Protein AF-A0AAW9DUV4-F1 (afdb_monomer_lite)

Sequence (328 aa):
MLAERIWPSLQSIDSSSGALGSAVSRTLDDLIPILIAAPAKPTARGKWLSRLFEAVQEDGVDFLSPLEERWGEIAQYPKLMEEYVDLLVGTVRLAWADHATFSYVSGTSICLSCLLELGRYEELQELLAIRRIKFWPWHRFGADALVRQGLWEGAIAYAEAARDQTNSNFSDPSIDRFCETVLIKNGRSDEAYRRYGLKTARGTTNLAVYRSLLRQYPDRDRRQMLLDLIDARGDKPKWFAAAKDAGFFDIALECASMSGADPSTLVRAARDFQKKEPKFAAMVAWFALSSLLSGGGYDPVPADAADAVTYLWAAALEIRALGWGGVT

Organism: Acidiphilium acidophilum (NCBI:txid76588)

pLDDT: mean 90.63, std 10.17, range [36.78, 98.69]

Structure (mmCIF, N/CA/C/O backbone):
data_AF-A0AAW9DUV4-F1
#
_entry.id   AF-A0AAW9DUV4-F1
#
loop_
_atom_site.group_PDB
_atom_site.id
_atom_site.type_symbol
_atom_site.label_atom_id
_atom_site.label_alt_id
_atom_site.label_comp_id
_atom_site.label_asym_id
_atom_site.label_entity_id
_atom_site.label_seq_id
_atom_site.pdbx_PDB_ins_code
_atom_site.Cartn_x
_atom_site.Cartn_y
_atom_site.Cartn_z
_atom_site.occupancy
_atom_site.B_iso_or_equiv
_atom_site.auth_seq_id
_atom_site.auth_comp_id
_atom_site.auth_asym_id
_atom_site.auth_atom_id
_atom_site.pdbx_PDB_model_num
ATOM 1 N N . MET A 1 1 ? 5.754 -7.483 26.672 1.00 77.81 1 MET A N 1
ATOM 2 C CA . MET A 1 1 ? 5.733 -7.856 25.236 1.00 77.81 1 MET A CA 1
ATOM 3 C C . MET A 1 1 ? 6.775 -7.041 24.481 1.00 77.81 1 MET A C 1
ATOM 5 O O . MET A 1 1 ? 7.203 -6.034 25.012 1.00 77.81 1 MET A O 1
ATOM 9 N N . LEU A 1 2 ? 7.213 -7.450 23.282 1.00 82.44 2 LEU A N 1
ATOM 10 C CA . LEU A 1 2 ? 8.214 -6.686 22.512 1.00 82.44 2 LEU A CA 1
ATOM 11 C C . LEU A 1 2 ? 7.746 -5.250 22.214 1.00 82.44 2 LEU A C 1
ATOM 13 O O . LEU A 1 2 ? 8.525 -4.322 22.390 1.00 82.44 2 LEU A O 1
ATOM 17 N N . ALA A 1 3 ? 6.472 -5.078 21.842 1.00 84.69 3 ALA A N 1
ATOM 18 C CA . ALA A 1 3 ? 5.899 -3.778 21.486 1.00 84.69 3 ALA A CA 1
ATOM 19 C C . ALA A 1 3 ? 6.064 -2.714 22.588 1.00 84.69 3 ALA A C 1
ATOM 21 O O . ALA A 1 3 ? 6.471 -1.598 22.297 1.00 84.69 3 ALA A O 1
ATOM 22 N N . GLU A 1 4 ? 5.871 -3.083 23.860 1.00 90.31 4 GLU A N 1
ATOM 23 C CA . GLU A 1 4 ? 5.989 -2.149 24.996 1.00 90.31 4 GLU A CA 1
ATOM 24 C C . GLU A 1 4 ? 7.422 -1.615 25.202 1.00 90.31 4 GLU A C 1
ATOM 26 O O . GLU A 1 4 ? 7.639 -0.647 25.919 1.00 90.31 4 GLU A O 1
ATOM 31 N N . ARG A 1 5 ? 8.424 -2.276 24.610 1.00 91.44 5 ARG A N 1
ATOM 32 C CA . ARG A 1 5 ? 9.839 -1.917 24.752 1.00 91.44 5 ARG A CA 1
ATOM 33 C C . ARG A 1 5 ? 10.367 -1.098 23.584 1.00 91.44 5 ARG A C 1
ATOM 35 O O . ARG A 1 5 ? 11.509 -0.653 23.668 1.00 91.44 5 ARG A O 1
ATOM 42 N N . ILE A 1 6 ? 9.584 -0.916 22.518 1.00 90.25 6 ILE A N 1
ATOM 43 C CA . ILE A 1 6 ? 10.034 -0.235 21.299 1.00 90.25 6 ILE A CA 1
ATOM 44 C C . ILE A 1 6 ? 10.430 1.202 21.627 1.00 90.25 6 ILE A C 1
ATOM 46 O O . ILE A 1 6 ? 11.602 1.546 21.495 1.00 90.25 6 ILE A O 1
ATOM 50 N N . TRP A 1 7 ? 9.491 2.012 22.117 1.00 91.44 7 TRP A N 1
ATOM 51 C CA . TRP A 1 7 ? 9.766 3.419 22.390 1.00 91.44 7 TRP A CA 1
ATOM 52 C C . TRP A 1 7 ? 10.863 3.628 23.453 1.00 91.44 7 TRP A C 1
ATOM 54 O O . TRP A 1 7 ? 11.862 4.275 23.129 1.00 91.44 7 TRP A O 1
ATOM 64 N N . PRO A 1 8 ? 10.817 2.996 24.646 1.00 91.81 8 PRO A N 1
ATOM 65 C CA . PRO A 1 8 ? 11.864 3.180 25.656 1.00 91.81 8 PRO A CA 1
ATOM 66 C C . PRO A 1 8 ? 13.278 2.814 25.185 1.00 91.81 8 PRO A C 1
ATOM 68 O O . PRO A 1 8 ? 14.253 3.398 25.659 1.00 91.81 8 PRO A O 1
ATOM 71 N N . SER A 1 9 ? 13.405 1.859 24.257 1.00 91.62 9 SER A N 1
ATOM 72 C CA . SER A 1 9 ? 14.705 1.429 23.721 1.00 91.62 9 SER A CA 1
ATOM 73 C C . SER A 1 9 ? 15.231 2.335 22.606 1.00 91.62 9 SER A C 1
ATOM 75 O O . SER A 1 9 ? 16.424 2.300 22.313 1.00 91.62 9 SER A O 1
ATOM 77 N N . LEU A 1 10 ? 14.352 3.102 21.955 1.00 90.81 10 LEU A N 1
ATOM 78 C CA . LEU A 1 10 ? 14.663 3.872 20.750 1.00 90.81 10 LEU A CA 1
ATOM 79 C C . LEU A 1 10 ? 14.596 5.389 20.954 1.00 90.81 10 LEU A C 1
ATOM 81 O O . LEU A 1 10 ? 15.147 6.113 20.134 1.00 90.81 10 LEU A O 1
ATOM 85 N N . GLN A 1 11 ? 13.981 5.872 22.036 1.00 89.44 11 GLN A N 1
ATOM 86 C CA . GLN A 1 11 ? 13.760 7.302 22.296 1.00 89.44 11 GLN A CA 1
ATOM 87 C C . GLN A 1 11 ? 15.040 8.160 22.314 1.00 89.44 11 GLN A C 1
ATOM 89 O O . GLN A 1 11 ? 14.974 9.368 22.115 1.00 89.44 11 GLN A O 1
ATOM 94 N N . SER A 1 12 ? 16.210 7.557 22.554 1.00 89.38 12 SER A N 1
ATOM 95 C CA . SER A 1 12 ? 17.510 8.244 22.544 1.00 89.38 12 SER A CA 1
ATOM 96 C C . SER A 1 12 ? 18.214 8.237 21.181 1.00 89.38 12 SER A C 1
ATOM 98 O O . SER A 1 12 ? 19.310 8.784 21.060 1.00 89.38 12 SER A O 1
ATOM 100 N N . ILE A 1 13 ? 17.620 7.607 20.164 1.00 88.25 13 ILE A N 1
ATOM 101 C CA . ILE A 1 13 ? 18.183 7.469 18.819 1.00 88.25 13 ILE A CA 1
ATOM 102 C C . ILE A 1 13 ? 17.510 8.476 17.888 1.00 88.25 13 ILE A C 1
ATOM 104 O O . ILE A 1 13 ? 16.285 8.583 17.857 1.00 88.25 13 ILE A O 1
ATOM 108 N N . ASP A 1 14 ? 18.307 9.179 17.081 1.00 85.19 14 ASP A N 1
ATOM 109 C CA . ASP A 1 14 ? 17.774 10.075 16.056 1.00 85.19 14 ASP A CA 1
ATOM 110 C C . ASP A 1 14 ? 17.002 9.289 14.980 1.00 85.19 14 ASP A C 1
ATOM 112 O O . ASP A 1 14 ? 17.555 8.466 14.243 1.00 85.19 14 ASP A O 1
ATOM 116 N N . SER A 1 15 ? 15.701 9.557 14.896 1.00 82.62 15 SER A N 1
ATOM 117 C CA . SER A 1 15 ? 14.766 8.932 13.962 1.00 82.62 15 SER A CA 1
ATOM 118 C C . SER A 1 15 ? 14.467 9.797 12.730 1.00 82.62 15 SER A C 1
ATOM 120 O O . SER A 1 15 ? 13.708 9.361 11.859 1.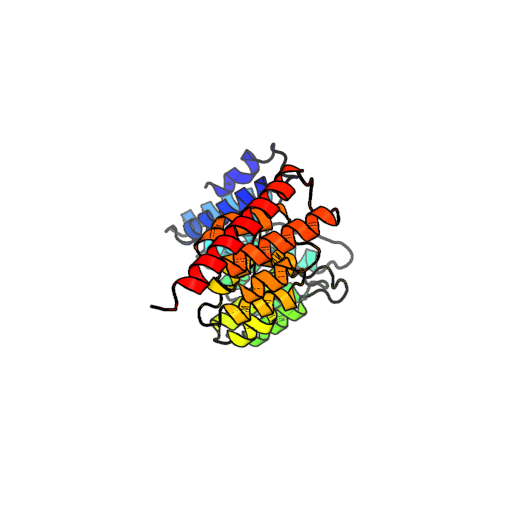00 82.62 15 SER A O 1
ATOM 122 N N . SER A 1 16 ? 15.104 10.970 12.597 1.00 83.88 16 SER A N 1
ATOM 123 C CA . SER A 1 16 ? 14.842 11.969 11.546 1.00 83.88 16 SER A CA 1
ATOM 124 C C . SER A 1 16 ? 15.002 11.442 10.115 1.00 83.88 16 SER A C 1
ATOM 126 O O . SER A 1 16 ? 14.297 11.877 9.207 1.00 83.88 16 SER A O 1
ATOM 128 N N . SER A 1 17 ? 15.879 10.453 9.907 1.00 84.19 17 SER A N 1
ATOM 129 C CA . SER A 1 17 ? 16.092 9.814 8.599 1.00 84.19 17 SER A CA 1
ATOM 130 C C . SER A 1 17 ? 14.916 8.952 8.116 1.00 84.19 17 SER A C 1
ATOM 132 O O . SER A 1 17 ? 14.912 8.508 6.968 1.00 84.19 17 SER A O 1
ATOM 134 N N . GLY A 1 18 ? 13.953 8.628 8.987 1.00 84.81 18 GLY A N 1
ATOM 135 C CA . GLY A 1 18 ? 12.833 7.725 8.692 1.00 84.81 18 GLY A CA 1
ATOM 136 C C . GLY A 1 18 ? 13.217 6.243 8.555 1.00 84.81 18 GLY A C 1
ATOM 137 O O . GLY A 1 18 ? 12.338 5.376 8.499 1.00 84.81 18 GLY A O 1
ATOM 138 N N . ALA A 1 19 ? 14.514 5.911 8.549 1.00 88.00 19 ALA A N 1
ATOM 139 C CA . ALA A 1 19 ? 14.997 4.533 8.467 1.00 88.00 19 ALA A CA 1
ATOM 140 C C . ALA A 1 19 ? 14.565 3.710 9.690 1.00 88.00 19 ALA A C 1
ATOM 142 O O . ALA A 1 19 ? 14.121 2.569 9.541 1.00 88.00 19 ALA A O 1
ATOM 143 N N . LEU A 1 20 ? 14.636 4.316 10.882 1.00 89.12 20 LEU A N 1
ATOM 144 C CA . LEU A 1 20 ? 14.210 3.684 12.128 1.00 89.12 20 LEU A CA 1
ATOM 145 C C . LEU A 1 20 ? 12.699 3.432 12.138 1.00 89.12 20 LEU A C 1
ATOM 147 O O . LEU A 1 20 ? 12.283 2.299 12.361 1.00 89.12 20 LEU A O 1
ATOM 151 N N . GLY A 1 21 ? 11.890 4.438 11.787 1.00 88.31 21 GLY A N 1
ATOM 152 C CA . GLY A 1 21 ? 10.436 4.280 11.666 1.00 88.31 21 GLY A CA 1
ATOM 153 C C . GLY A 1 21 ? 10.046 3.189 10.663 1.00 88.31 21 GLY A C 1
ATOM 154 O O . GLY A 1 21 ? 9.197 2.351 10.952 1.00 88.31 21 GLY A O 1
ATOM 155 N N . SER A 1 22 ? 10.744 3.106 9.526 1.00 88.44 22 SER A N 1
ATOM 156 C CA . SER A 1 22 ? 10.532 2.036 8.538 1.00 88.44 22 SER A CA 1
ATOM 157 C C . SER A 1 22 ? 10.864 0.641 9.084 1.00 88.44 22 SER A C 1
ATOM 159 O O . SER A 1 22 ? 10.209 -0.336 8.727 1.00 88.44 22 SER A O 1
ATOM 161 N N . ALA A 1 23 ? 11.897 0.517 9.921 1.00 91.25 23 ALA A N 1
ATOM 162 C CA . ALA A 1 23 ? 12.259 -0.751 10.553 1.00 91.25 23 ALA A CA 1
ATOM 163 C C . ALA A 1 23 ? 11.259 -1.155 11.646 1.00 91.25 23 ALA A C 1
ATOM 165 O O . ALA A 1 23 ? 10.867 -2.322 11.711 1.00 91.25 23 ALA A O 1
ATOM 166 N N . VAL A 1 24 ? 10.811 -0.194 12.459 1.00 92.69 24 VAL A N 1
ATOM 167 C CA . VAL A 1 24 ? 9.785 -0.406 13.488 1.00 92.69 24 VAL A CA 1
ATOM 168 C C . VAL A 1 24 ? 8.461 -0.821 12.853 1.00 92.69 24 VAL A C 1
ATOM 170 O O . VAL A 1 24 ? 7.909 -1.842 13.248 1.00 92.69 24 VAL A O 1
ATOM 173 N N . SER A 1 25 ? 8.007 -0.114 11.814 1.00 91.12 25 SER A N 1
ATOM 174 C CA . SER A 1 25 ? 6.786 -0.460 11.076 1.00 91.12 25 SER A CA 1
ATOM 175 C C . SER A 1 25 ? 6.829 -1.897 10.548 1.00 91.12 25 SER A C 1
ATOM 177 O O . SER A 1 25 ? 5.913 -2.659 10.834 1.00 91.12 25 SER A O 1
ATOM 179 N N . ARG A 1 26 ? 7.925 -2.319 9.896 1.00 92.00 26 ARG A N 1
ATOM 180 C CA . ARG A 1 26 ? 8.089 -3.719 9.451 1.00 92.00 26 ARG A CA 1
ATOM 181 C C . ARG A 1 26 ? 8.063 -4.720 10.607 1.00 92.00 26 ARG A C 1
ATOM 183 O O . ARG A 1 26 ? 7.493 -5.794 10.480 1.00 92.00 26 ARG A O 1
ATOM 190 N N . THR A 1 27 ? 8.678 -4.374 11.736 1.00 94.25 27 THR A N 1
ATOM 191 C CA . THR A 1 27 ? 8.678 -5.238 12.927 1.00 94.25 27 THR A CA 1
ATOM 192 C C . THR A 1 27 ? 7.265 -5.404 13.487 1.00 94.25 27 THR A C 1
ATOM 194 O O . THR A 1 27 ? 6.887 -6.498 13.904 1.00 94.25 27 THR A O 1
ATOM 197 N N . LEU A 1 28 ? 6.474 -4.329 13.502 1.00 95.12 28 LEU A N 1
ATOM 198 C CA . LEU A 1 28 ? 5.081 -4.362 13.939 1.00 95.12 28 LEU A CA 1
ATOM 199 C C . LEU A 1 28 ? 4.190 -5.141 12.967 1.00 95.12 28 LEU A C 1
ATOM 201 O O . LEU A 1 28 ? 3.332 -5.888 13.438 1.00 95.12 28 LEU A O 1
ATOM 205 N N . ASP A 1 29 ? 4.430 -5.038 11.656 1.00 93.69 29 ASP A N 1
ATOM 206 C CA . ASP A 1 29 ? 3.712 -5.813 10.634 1.00 93.69 29 ASP A CA 1
ATOM 207 C C . ASP A 1 29 ? 3.824 -7.329 10.879 1.00 93.69 29 ASP A C 1
ATOM 209 O O . ASP A 1 29 ? 2.840 -8.051 10.711 1.00 93.69 29 ASP A O 1
ATOM 213 N N . ASP A 1 30 ? 4.981 -7.805 11.350 1.00 94.88 30 ASP A N 1
ATOM 214 C CA . ASP A 1 30 ? 5.194 -9.214 11.708 1.00 94.88 30 ASP A CA 1
ATOM 215 C C . ASP A 1 30 ? 4.670 -9.556 13.117 1.00 94.88 30 ASP A C 1
ATOM 217 O O . ASP A 1 30 ? 4.139 -10.645 13.356 1.00 94.88 30 ASP A O 1
ATOM 221 N N . LEU A 1 31 ? 4.806 -8.635 14.078 1.00 94.81 31 LEU A N 1
ATOM 222 C CA . LEU A 1 31 ? 4.452 -8.873 15.481 1.00 94.81 31 LEU A CA 1
ATOM 223 C C . LEU A 1 31 ? 2.937 -8.877 15.724 1.00 94.81 31 LEU A C 1
ATOM 225 O O . LEU A 1 31 ? 2.442 -9.710 16.488 1.00 94.81 31 LEU A O 1
ATOM 229 N N . ILE A 1 32 ? 2.192 -7.949 15.121 1.00 96.38 32 ILE A N 1
ATOM 230 C CA . ILE A 1 32 ? 0.756 -7.773 15.379 1.00 96.38 32 ILE A CA 1
ATOM 231 C C . ILE A 1 32 ? -0.050 -9.040 15.043 1.00 96.38 32 ILE A C 1
ATOM 233 O O . ILE A 1 32 ? -0.829 -9.470 15.897 1.00 96.38 32 ILE A O 1
ATOM 237 N N . PRO A 1 33 ? 0.144 -9.712 13.889 1.00 97.19 33 PRO A N 1
ATOM 238 C CA . PRO A 1 33 ? -0.530 -10.979 13.606 1.00 97.19 33 PRO A CA 1
ATOM 239 C C . PRO A 1 33 ? -0.277 -12.054 14.671 1.00 97.19 33 PRO A C 1
ATOM 241 O O . PRO A 1 33 ? -1.191 -12.800 15.017 1.00 97.19 33 PRO A O 1
ATOM 244 N N . ILE A 1 34 ? 0.932 -12.108 15.243 1.00 95.75 34 ILE A N 1
ATOM 245 C CA . ILE A 1 34 ? 1.269 -13.044 16.327 1.00 95.75 34 ILE A CA 1
ATOM 246 C C . ILE A 1 34 ? 0.487 -12.690 17.598 1.00 95.75 34 ILE A C 1
ATOM 248 O O . ILE A 1 34 ? -0.053 -13.583 18.250 1.00 95.75 34 ILE A O 1
ATOM 252 N N . LEU A 1 35 ? 0.384 -11.401 17.942 1.00 94.56 35 LEU A N 1
ATOM 253 C CA . LEU A 1 35 ? -0.411 -10.934 19.086 1.00 94.56 35 LEU A CA 1
ATOM 254 C C . LEU A 1 35 ? -1.895 -11.283 18.928 1.00 94.56 35 LEU A C 1
ATOM 256 O O . LEU A 1 35 ? -2.515 -11.772 19.878 1.00 94.56 35 LEU A O 1
ATOM 260 N N . ILE A 1 36 ? -2.438 -11.071 17.728 1.00 96.69 36 ILE A N 1
ATOM 261 C CA . ILE A 1 36 ? -3.824 -11.396 17.380 1.00 96.69 36 ILE A CA 1
ATOM 262 C C . ILE A 1 36 ? -4.051 -12.909 17.412 1.00 96.69 36 ILE A C 1
ATOM 264 O O . ILE A 1 36 ? -5.095 -13.341 17.872 1.00 96.69 36 ILE A O 1
ATOM 268 N N . ALA A 1 37 ? -3.107 -13.739 16.969 1.00 96.50 37 ALA A N 1
ATOM 269 C CA . ALA A 1 37 ? -3.292 -15.193 16.934 1.00 96.50 37 ALA A CA 1
ATOM 270 C C . ALA A 1 37 ? -3.017 -15.892 18.279 1.00 96.50 37 ALA A C 1
ATOM 272 O O . ALA A 1 37 ? -3.523 -16.989 18.521 1.00 96.50 37 ALA A O 1
ATOM 273 N N . ALA A 1 38 ? -2.205 -15.293 19.157 1.00 94.56 38 ALA A N 1
ATOM 274 C CA . ALA A 1 38 ? -1.795 -15.910 20.415 1.00 94.56 38 ALA A CA 1
ATOM 275 C C . ALA A 1 38 ? -3.016 -16.272 21.279 1.00 94.56 38 ALA A C 1
ATOM 277 O O . ALA A 1 38 ? -3.850 -15.405 21.508 1.00 94.56 38 ALA A O 1
ATOM 278 N N . PRO A 1 39 ? -3.150 -17.498 21.812 1.00 93.94 39 PRO A N 1
ATOM 279 C CA . PRO A 1 39 ? -4.251 -17.841 22.706 1.00 93.94 39 PRO A CA 1
ATOM 280 C C . PRO A 1 39 ? -4.021 -17.249 24.103 1.00 93.94 39 PRO A C 1
ATOM 282 O O . PRO A 1 39 ? -2.963 -17.435 24.704 1.00 93.94 39 PRO A O 1
ATOM 285 N N . ALA A 1 40 ? -5.022 -16.568 24.663 1.00 95.56 40 ALA A N 1
ATOM 286 C CA . ALA A 1 40 ? -4.958 -16.040 26.024 1.00 95.56 40 ALA A CA 1
ATOM 287 C C . ALA A 1 40 ? -6.350 -15.948 26.637 1.00 95.56 40 ALA A C 1
ATOM 289 O O . ALA A 1 40 ? -7.291 -15.558 25.962 1.00 95.56 40 ALA A O 1
ATOM 290 N N . LYS A 1 41 ? -6.481 -16.247 27.934 1.00 96.94 41 LYS A N 1
ATOM 291 C CA . LYS A 1 41 ? -7.732 -16.001 28.671 1.00 96.94 41 LYS A CA 1
ATOM 292 C C . LYS A 1 41 ? -8.024 -14.490 28.731 1.00 96.94 41 LYS A C 1
ATOM 294 O O . LYS A 1 41 ? -7.061 -13.719 28.786 1.00 96.94 41 LYS A O 1
ATOM 299 N N . PRO A 1 42 ? -9.297 -14.060 28.856 1.00 96.44 42 PRO A N 1
ATOM 300 C CA . PRO A 1 42 ? -9.659 -12.639 28.918 1.00 96.44 42 PRO A CA 1
ATOM 301 C C . PRO A 1 42 ? -8.857 -11.831 29.945 1.00 96.44 42 PRO A C 1
ATOM 303 O O . PRO A 1 42 ? -8.408 -10.730 29.659 1.00 96.44 42 PRO A O 1
ATOM 306 N N . THR A 1 43 ? -8.586 -12.403 31.122 1.00 96.94 43 THR A N 1
ATOM 307 C CA . THR A 1 43 ? -7.811 -11.735 32.181 1.00 96.94 43 THR A CA 1
ATOM 308 C C . THR A 1 43 ? -6.343 -11.515 31.816 1.00 96.94 43 THR A C 1
ATOM 310 O O . THR A 1 43 ? -5.769 -10.484 32.156 1.00 96.94 43 THR A O 1
ATOM 313 N N . ALA A 1 44 ? -5.715 -12.472 31.131 1.00 97.12 44 ALA A N 1
ATOM 314 C CA . ALA A 1 44 ? -4.345 -12.324 30.647 1.00 97.12 44 ALA A CA 1
ATOM 315 C C . ALA A 1 44 ? -4.288 -11.326 29.486 1.00 97.12 44 ALA A C 1
ATOM 317 O O . ALA A 1 44 ? -3.398 -10.481 29.458 1.00 97.12 44 ALA A O 1
ATOM 318 N N . ARG A 1 45 ? -5.278 -11.384 28.585 1.00 97.38 45 ARG A N 1
ATOM 319 C CA . ARG A 1 45 ? -5.415 -10.448 27.469 1.00 97.38 45 ARG A CA 1
ATOM 320 C C . ARG A 1 45 ? -5.587 -9.011 27.949 1.00 97.38 45 ARG A C 1
ATOM 322 O O . ARG A 1 45 ? -4.854 -8.148 27.488 1.00 97.38 45 ARG A O 1
ATOM 329 N N . GLY A 1 46 ? -6.472 -8.774 28.918 1.00 97.44 46 GLY A N 1
ATOM 330 C CA . GLY A 1 46 ? -6.670 -7.453 29.517 1.00 97.44 46 GLY A CA 1
ATOM 331 C C . GLY A 1 46 ? -5.366 -6.877 30.072 1.00 97.44 46 GLY A C 1
ATOM 332 O O . GLY A 1 46 ? -5.005 -5.758 29.738 1.00 97.44 46 GLY A O 1
ATOM 333 N N . LYS A 1 47 ? -4.570 -7.682 30.796 1.00 97.25 47 LYS A N 1
ATOM 334 C CA . LYS A 1 47 ? -3.241 -7.254 31.281 1.00 97.25 47 LYS A CA 1
ATOM 335 C C . LYS A 1 47 ? -2.264 -6.898 30.158 1.00 97.25 47 LYS A C 1
ATOM 337 O O . LYS A 1 47 ? -1.392 -6.058 30.366 1.00 97.25 47 LYS A O 1
ATOM 342 N N . TRP A 1 48 ? -2.345 -7.566 29.006 1.00 96.94 48 TRP A N 1
ATOM 343 C CA . TRP A 1 48 ? -1.536 -7.204 27.841 1.00 96.94 48 TRP A CA 1
ATOM 344 C C . TRP A 1 48 ? -1.978 -5.859 27.280 1.00 96.94 48 TRP A C 1
ATOM 346 O O . TRP A 1 48 ? -1.132 -4.991 27.107 1.00 96.94 48 TRP A O 1
ATOM 356 N N . LEU A 1 49 ? -3.283 -5.673 27.070 1.00 97.62 49 LEU A N 1
ATOM 357 C CA . LEU A 1 49 ? -3.841 -4.420 26.564 1.00 97.62 49 LEU A CA 1
ATOM 358 C C . LEU A 1 49 ? -3.503 -3.240 27.480 1.00 97.62 49 LEU A C 1
ATOM 360 O O . LEU A 1 49 ? -3.064 -2.216 26.978 1.00 97.62 49 LEU A O 1
ATOM 364 N N . SER A 1 50 ? -3.603 -3.387 28.806 1.00 97.25 50 SER A N 1
ATOM 365 C CA . SER A 1 50 ? -3.248 -2.305 29.739 1.00 97.25 50 SER A CA 1
ATOM 366 C C . SER A 1 50 ? -1.790 -1.861 29.582 1.00 97.25 50 SER A C 1
ATOM 368 O O . SER A 1 50 ? -1.526 -0.673 29.455 1.00 97.25 50 SER A O 1
ATOM 370 N N . ARG A 1 51 ? -0.849 -2.812 29.495 1.00 97.00 51 ARG A N 1
ATOM 371 C CA . ARG A 1 51 ? 0.582 -2.513 29.290 1.00 97.00 51 ARG A CA 1
ATOM 372 C C . ARG A 1 51 ? 0.874 -1.917 27.918 1.00 97.00 51 ARG A C 1
ATOM 374 O O . ARG A 1 51 ? 1.742 -1.065 27.784 1.00 97.00 51 ARG A O 1
ATOM 381 N N . LEU A 1 52 ? 0.188 -2.402 26.884 1.00 96.44 52 LEU A N 1
ATOM 382 C CA . LEU A 1 52 ? 0.307 -1.839 25.541 1.00 96.44 52 LEU A CA 1
ATOM 383 C C . LEU A 1 52 ? -0.262 -0.421 25.494 1.00 96.44 52 LEU A C 1
ATOM 385 O O . LEU A 1 52 ? 0.271 0.409 24.774 1.00 96.44 52 LEU A O 1
ATOM 389 N N . PHE A 1 53 ? -1.311 -0.148 26.269 1.00 96.62 53 PHE A N 1
ATOM 390 C CA . PHE A 1 53 ? -1.962 1.152 26.298 1.00 96.62 53 PHE A CA 1
ATOM 391 C C . PHE A 1 53 ? -1.033 2.164 26.954 1.00 96.62 53 PHE A C 1
ATOM 393 O O . PHE A 1 53 ? -0.768 3.196 26.361 1.00 96.62 53 PHE A O 1
ATOM 400 N N . GLU A 1 54 ? -0.435 1.818 28.098 1.00 95.81 54 GLU A N 1
ATOM 401 C CA . GLU A 1 54 ? 0.641 2.610 28.711 1.00 95.81 54 GLU A CA 1
ATOM 402 C C . GLU A 1 54 ? 1.765 2.908 27.708 1.00 95.81 54 GLU A C 1
ATOM 404 O O . GLU A 1 54 ? 2.139 4.064 27.537 1.00 95.81 54 GLU A O 1
ATOM 409 N N . ALA A 1 55 ? 2.234 1.899 26.965 1.00 95.06 55 ALA A N 1
ATOM 410 C CA . ALA A 1 55 ? 3.281 2.096 25.964 1.00 95.06 55 ALA A CA 1
ATOM 411 C C . ALA A 1 55 ? 2.866 3.035 24.817 1.00 95.06 55 ALA A C 1
ATOM 413 O O . ALA A 1 55 ? 3.694 3.811 24.353 1.00 95.06 55 ALA A O 1
ATOM 414 N N . VAL A 1 56 ? 1.607 2.978 24.367 1.00 94.56 56 VAL A N 1
ATOM 415 C CA . VAL A 1 56 ? 1.050 3.915 23.374 1.00 94.56 56 VAL A CA 1
ATOM 416 C C . VAL A 1 56 ? 1.003 5.334 23.938 1.00 94.56 56 VAL A C 1
ATOM 418 O O . VAL A 1 56 ? 1.396 6.271 23.255 1.00 94.56 56 VAL A O 1
ATOM 421 N N . GLN A 1 57 ? 0.578 5.503 25.193 1.00 92.44 57 GLN A N 1
ATOM 422 C CA . GLN A 1 57 ? 0.526 6.820 25.832 1.00 92.44 57 GLN A CA 1
ATOM 423 C C . GLN A 1 57 ? 1.918 7.437 26.035 1.00 92.44 57 GLN A C 1
ATOM 425 O O . GLN A 1 57 ? 2.047 8.659 26.059 1.00 92.44 57 GLN A O 1
ATOM 430 N N . GLU A 1 58 ? 2.944 6.605 26.218 1.00 92.44 58 GLU A N 1
ATOM 431 C CA . GLU A 1 58 ? 4.334 7.039 26.384 1.00 92.44 58 GLU A CA 1
ATOM 432 C C . GLU A 1 58 ? 5.055 7.294 25.054 1.00 92.44 58 GLU A C 1
ATOM 434 O O . GLU A 1 58 ? 6.114 7.925 25.064 1.00 92.44 58 GLU A O 1
ATOM 439 N N . ASP A 1 59 ? 4.516 6.819 23.928 1.00 89.94 59 ASP A N 1
ATOM 440 C CA . ASP A 1 59 ? 5.143 6.930 22.613 1.00 89.94 59 ASP A CA 1
ATOM 441 C C . ASP A 1 59 ? 5.196 8.386 22.134 1.00 89.94 59 ASP A C 1
ATOM 443 O O . ASP A 1 59 ? 4.185 9.010 21.819 1.00 89.94 59 ASP A O 1
ATOM 447 N N . GLY A 1 60 ? 6.408 8.937 22.066 1.00 84.38 60 GLY A N 1
ATOM 448 C CA . GLY A 1 60 ? 6.624 10.332 21.692 1.00 84.38 60 GLY A CA 1
ATOM 449 C C . GLY A 1 60 ? 6.603 10.606 20.187 1.00 84.38 60 GLY A C 1
ATOM 450 O O . GLY A 1 60 ? 6.684 11.772 19.802 1.00 84.38 60 GLY A O 1
ATOM 451 N N . VAL A 1 61 ? 6.560 9.572 19.335 1.00 86.19 61 VAL A N 1
ATOM 452 C CA . VAL A 1 61 ? 6.696 9.711 17.869 1.00 86.19 61 VAL A CA 1
ATOM 453 C C . VAL A 1 61 ? 5.709 8.850 17.067 1.00 86.19 61 VAL A C 1
ATOM 455 O O . VAL A 1 61 ? 5.909 8.660 15.866 1.00 86.19 61 VAL A O 1
ATOM 458 N N . ASP A 1 62 ? 4.665 8.323 17.713 1.00 87.94 62 ASP A N 1
ATOM 459 C CA . ASP A 1 62 ? 3.620 7.478 17.110 1.00 87.94 62 ASP A CA 1
ATOM 460 C C . ASP A 1 62 ? 4.155 6.209 16.397 1.00 87.94 62 ASP A C 1
ATOM 462 O O . ASP A 1 62 ? 3.559 5.700 15.441 1.00 87.94 62 ASP A O 1
ATOM 466 N N . PHE A 1 63 ? 5.275 5.639 16.855 1.00 91.94 63 PHE A N 1
ATOM 467 C CA . PHE A 1 63 ? 5.780 4.355 16.352 1.00 91.94 63 PHE A CA 1
ATOM 468 C C . PHE A 1 63 ? 4.783 3.204 16.522 1.00 91.94 63 PHE A C 1
ATOM 470 O O . PHE A 1 63 ? 4.759 2.290 15.695 1.00 91.94 63 PHE A O 1
ATOM 477 N N . LEU A 1 64 ? 3.965 3.239 17.571 1.00 93.88 64 LEU A N 1
ATOM 478 C CA . LEU A 1 64 ? 2.965 2.235 17.910 1.00 93.88 64 LEU A CA 1
ATOM 479 C C . LEU A 1 64 ? 1.610 2.466 17.226 1.00 93.88 64 LEU A C 1
ATOM 481 O O . LEU A 1 64 ? 0.692 1.677 17.446 1.00 93.88 64 LEU A O 1
ATOM 485 N N . SER A 1 65 ? 1.490 3.450 16.329 1.00 92.44 65 SER A N 1
ATOM 486 C CA . SER A 1 65 ? 0.259 3.701 15.568 1.00 92.44 65 SER A CA 1
ATOM 487 C C . SER A 1 65 ? -0.326 2.443 14.884 1.00 92.44 65 SER A C 1
ATOM 489 O O . SER A 1 65 ? -1.526 2.196 15.035 1.00 92.44 65 SER A O 1
ATOM 491 N N . PRO A 1 66 ? 0.466 1.548 14.242 1.00 94.50 66 PRO A N 1
ATOM 492 C CA . PRO A 1 66 ? -0.071 0.301 13.680 1.00 94.50 66 PRO A CA 1
ATOM 493 C C . PRO A 1 66 ? -0.742 -0.617 14.714 1.00 94.50 66 PRO A C 1
ATOM 495 O O . PRO A 1 66 ? -1.657 -1.371 14.381 1.00 94.50 66 PRO A O 1
ATOM 498 N N . LEU A 1 67 ? -0.288 -0.570 15.970 1.00 95.38 67 LEU A N 1
ATOM 499 C CA . LEU A 1 67 ? -0.857 -1.346 17.068 1.00 95.38 67 LEU A CA 1
ATOM 500 C C . LEU A 1 67 ? -2.205 -0.763 17.507 1.00 95.38 67 LEU A C 1
ATOM 502 O O . LEU A 1 67 ? -3.146 -1.525 17.726 1.00 95.38 67 LEU A O 1
ATOM 506 N N . GLU A 1 68 ? -2.323 0.565 17.570 1.00 96.19 68 GLU A N 1
ATOM 507 C CA . GLU A 1 68 ? -3.601 1.237 17.819 1.00 96.19 68 GLU A CA 1
ATOM 508 C C . GLU A 1 68 ? -4.631 0.925 16.730 1.00 96.19 68 GLU A C 1
ATOM 510 O O . GLU A 1 68 ? -5.793 0.650 17.026 1.00 96.19 68 GLU A O 1
ATOM 515 N N . GLU A 1 69 ? -4.211 0.916 15.461 1.00 95.94 69 GLU A N 1
ATOM 516 C CA . GLU A 1 69 ? -5.112 0.661 14.335 1.00 95.94 69 GLU A CA 1
ATOM 517 C C . GLU A 1 69 ? -5.743 -0.742 14.367 1.00 95.94 69 GLU A C 1
ATOM 519 O O . GLU A 1 69 ? -6.853 -0.945 13.869 1.00 95.94 69 GLU A O 1
ATOM 524 N N . ARG A 1 70 ? -5.054 -1.711 14.976 1.00 97.19 70 ARG A N 1
ATOM 525 C CA . ARG A 1 70 ? -5.459 -3.123 15.067 1.00 97.19 70 ARG A CA 1
ATOM 526 C C . ARG A 1 70 ? -5.949 -3.507 16.470 1.00 97.19 70 ARG A C 1
ATOM 528 O O . ARG A 1 70 ? -6.075 -4.695 16.771 1.00 97.19 70 ARG A O 1
ATOM 535 N N . TRP A 1 71 ? -6.214 -2.529 17.340 1.00 98.19 71 TRP A N 1
ATOM 536 C CA . TRP A 1 71 ? -6.500 -2.769 18.755 1.00 98.19 71 TRP A CA 1
ATOM 537 C C . TRP A 1 71 ? -7.698 -3.686 19.002 1.00 98.19 71 TRP A C 1
ATOM 539 O O . TRP A 1 71 ? -7.600 -4.602 19.820 1.00 98.19 71 TRP A O 1
ATOM 549 N N . GLY A 1 72 ? -8.808 -3.488 18.283 1.00 97.56 72 GLY A N 1
ATOM 550 C CA . GLY A 1 72 ? -9.998 -4.329 18.433 1.00 97.56 72 GLY A CA 1
ATOM 551 C C . GLY A 1 72 ? -9.693 -5.805 18.148 1.00 97.56 72 GLY A C 1
ATOM 552 O O . GLY A 1 72 ? -10.079 -6.691 18.913 1.00 97.56 72 GLY A O 1
ATOM 553 N N . GLU A 1 73 ? -8.911 -6.076 17.100 1.00 97.94 73 GLU A N 1
ATOM 554 C CA . GLU A 1 73 ? -8.510 -7.436 16.723 1.00 97.94 73 GLU A CA 1
ATOM 555 C C . GLU A 1 73 ? -7.568 -8.052 17.760 1.00 97.94 73 GLU A C 1
ATOM 557 O O . GLU A 1 73 ? -7.690 -9.231 18.100 1.00 97.94 73 GLU A O 1
ATOM 562 N N . ILE A 1 74 ? -6.648 -7.249 18.306 1.00 97.75 74 ILE A N 1
ATOM 563 C CA . ILE A 1 74 ? -5.743 -7.671 19.383 1.00 97.75 74 ILE A CA 1
ATOM 564 C C . ILE A 1 74 ? -6.541 -7.990 20.652 1.00 97.75 74 ILE A C 1
ATOM 566 O O . ILE A 1 74 ? -6.213 -8.952 21.353 1.00 97.75 74 ILE A O 1
ATOM 570 N N . ALA A 1 75 ? -7.582 -7.210 20.954 1.00 97.62 75 ALA A N 1
ATOM 571 C CA . ALA A 1 75 ? -8.384 -7.365 22.158 1.00 97.62 75 ALA A CA 1
ATOM 572 C C . ALA A 1 75 ? -9.193 -8.669 22.175 1.00 97.62 75 ALA A C 1
ATOM 574 O O . ALA A 1 75 ? -9.323 -9.264 23.247 1.00 97.62 75 ALA A O 1
ATOM 575 N N . GLN A 1 76 ? -9.683 -9.132 21.015 1.00 95.12 76 GLN A N 1
ATOM 576 C CA . GLN A 1 76 ? -10.477 -10.356 20.773 1.00 95.12 76 GLN A CA 1
ATOM 577 C C . GLN A 1 76 ? -11.816 -10.484 21.521 1.00 95.12 76 GLN A C 1
ATOM 579 O O . GLN A 1 76 ? -12.753 -11.094 21.013 1.00 95.12 76 GLN A O 1
ATOM 584 N N . TYR A 1 77 ? -11.915 -9.965 22.741 1.00 97.56 77 TYR A N 1
ATOM 585 C CA . TYR A 1 77 ? -13.065 -10.112 23.620 1.00 97.56 77 TYR A CA 1
ATOM 586 C C . TYR A 1 77 ? -13.892 -8.823 23.615 1.00 97.56 77 TYR A C 1
ATOM 588 O O . TYR A 1 77 ? -13.346 -7.788 24.003 1.00 97.56 77 TYR A O 1
ATOM 596 N N . PRO A 1 78 ? -15.199 -8.875 23.280 1.00 98.06 78 PRO A N 1
ATOM 597 C CA . PRO A 1 78 ? -16.057 -7.689 23.221 1.00 98.06 78 PRO A CA 1
ATOM 598 C C . PRO A 1 78 ? -15.993 -6.829 24.483 1.00 98.06 78 PRO A C 1
ATOM 600 O O . PRO A 1 78 ? -15.783 -5.628 24.395 1.00 98.06 78 PRO A O 1
ATOM 603 N N . LYS A 1 79 ? -16.020 -7.459 25.664 1.00 98.06 79 LYS A N 1
ATOM 604 C CA . LYS A 1 79 ? -15.919 -6.751 26.946 1.00 98.06 79 LYS A CA 1
ATOM 605 C C . LYS A 1 79 ? -14.652 -5.893 27.072 1.00 98.06 79 LYS A C 1
ATOM 607 O O . LYS A 1 79 ? -14.712 -4.791 27.595 1.00 98.06 79 LYS A O 1
ATOM 612 N N . LEU A 1 80 ? -13.505 -6.385 26.594 1.00 98.31 80 LEU A N 1
ATOM 613 C CA . LEU A 1 80 ? -12.266 -5.603 26.633 1.00 98.31 80 LEU A CA 1
ATOM 614 C C . LEU A 1 80 ? -12.324 -4.439 25.642 1.00 98.31 80 LEU A C 1
ATOM 616 O O . LEU A 1 80 ? -11.830 -3.364 25.945 1.00 98.31 80 LEU A O 1
ATOM 620 N N . MET A 1 81 ? -12.927 -4.634 24.467 1.00 98.50 81 MET A N 1
ATOM 621 C CA . MET A 1 81 ? -13.109 -3.553 23.493 1.00 98.50 81 MET A CA 1
ATOM 622 C C . MET A 1 81 ? -14.035 -2.462 24.046 1.00 98.50 81 MET A C 1
ATOM 624 O O . MET A 1 81 ? -13.723 -1.283 23.902 1.00 98.50 81 MET A O 1
ATOM 628 N N . GLU A 1 82 ? -15.130 -2.849 24.709 1.00 98.38 82 GLU A N 1
ATOM 629 C CA . GLU A 1 82 ? -16.074 -1.938 25.373 1.00 98.38 82 GLU A CA 1
ATOM 630 C C . GLU A 1 82 ? -15.376 -1.065 26.419 1.00 98.38 82 GLU A C 1
ATOM 632 O O . GLU A 1 82 ? -15.542 0.149 26.387 1.00 98.38 82 GLU A O 1
ATOM 637 N N . GLU A 1 83 ? -14.510 -1.648 27.259 1.00 98.19 83 GLU A N 1
ATOM 638 C CA . GLU A 1 83 ? -13.727 -0.899 28.255 1.00 98.19 83 GLU A CA 1
ATOM 639 C C . GLU A 1 83 ? -12.902 0.240 27.618 1.00 98.19 83 GLU A C 1
ATOM 641 O O . GLU A 1 83 ? -12.843 1.342 28.163 1.00 98.19 83 GLU A O 1
ATOM 646 N N . TYR A 1 84 ? -12.301 0.012 26.443 1.00 98.12 84 TYR A N 1
ATOM 647 C CA . TYR A 1 84 ? -11.543 1.048 25.727 1.00 98.12 84 TYR A CA 1
ATOM 648 C C . TYR A 1 84 ? -12.432 2.052 24.985 1.00 98.12 84 TYR A C 1
ATOM 650 O O . TYR A 1 84 ? -12.070 3.225 24.901 1.00 98.12 84 TYR A O 1
ATOM 658 N N . VAL A 1 85 ? -13.585 1.628 24.457 1.00 98.25 85 VAL A N 1
ATOM 659 C CA . VAL A 1 85 ? -14.560 2.562 23.870 1.00 98.25 85 VAL A CA 1
ATOM 660 C C . VAL A 1 85 ? -15.065 3.518 24.944 1.00 98.25 85 VAL A C 1
ATOM 662 O O . VAL A 1 85 ? -14.983 4.728 24.749 1.00 98.25 85 VAL A O 1
ATOM 665 N N . ASP A 1 86 ? -15.502 2.999 26.090 1.00 97.94 86 ASP A N 1
ATOM 666 C CA . ASP A 1 86 ? -16.021 3.800 27.202 1.00 97.94 86 ASP A CA 1
ATOM 667 C C . ASP A 1 86 ? -14.967 4.779 27.741 1.00 97.94 86 ASP A C 1
ATOM 669 O O . ASP A 1 86 ? -15.289 5.915 28.093 1.00 97.94 86 ASP A O 1
ATOM 673 N N . LEU A 1 87 ? -13.695 4.368 27.748 1.00 96.94 87 LEU A N 1
ATOM 674 C CA . LEU A 1 87 ? -12.570 5.209 28.152 1.00 96.94 87 LEU A CA 1
ATOM 675 C C . LEU A 1 87 ? -12.317 6.386 27.191 1.00 96.94 87 LEU A C 1
ATOM 677 O O . LEU A 1 87 ? -11.965 7.478 27.638 1.00 96.94 87 LEU A O 1
ATOM 681 N N . LEU A 1 88 ? -12.440 6.169 25.877 1.00 97.06 88 LEU A N 1
ATOM 682 C CA . LEU A 1 88 ? -11.887 7.078 24.864 1.00 97.06 88 LEU A CA 1
ATOM 683 C C . LEU A 1 88 ? -12.949 7.879 24.102 1.00 97.06 88 LEU A C 1
ATOM 685 O O . LEU A 1 88 ? -12.697 9.033 23.745 1.00 97.06 88 LEU A O 1
ATOM 689 N N . VAL A 1 89 ? -14.137 7.313 23.866 1.00 96.56 89 VAL A N 1
ATOM 690 C CA . VAL A 1 89 ? -15.135 7.881 22.943 1.00 96.56 89 VAL A CA 1
ATOM 691 C C . VAL A 1 89 ? -15.579 9.287 23.348 1.00 96.56 89 VAL A C 1
ATOM 693 O O . VAL A 1 89 ? -15.714 10.160 22.491 1.00 96.56 89 VAL A O 1
ATOM 696 N N . GLY A 1 90 ? -15.753 9.538 24.650 1.00 95.69 90 GLY A N 1
ATOM 697 C CA . GLY A 1 90 ? -16.154 10.845 25.172 1.00 95.69 90 GLY A CA 1
ATOM 698 C C . GLY A 1 90 ? -15.105 11.922 24.898 1.00 95.69 90 GLY A C 1
ATOM 699 O O . GLY A 1 90 ? -15.433 12.996 24.393 1.00 95.69 90 GLY A O 1
ATOM 700 N N . THR A 1 91 ? -13.835 11.611 25.161 1.00 94.00 91 THR A N 1
ATOM 701 C CA . THR A 1 91 ? -12.706 12.521 24.930 1.00 94.00 91 THR A CA 1
ATOM 702 C C . THR A 1 91 ? -12.504 12.800 23.444 1.00 94.00 91 THR A C 1
ATOM 704 O O . THR A 1 91 ? -12.357 13.959 23.059 1.00 94.00 91 THR A O 1
ATOM 707 N N . VAL A 1 92 ? -12.559 11.766 22.594 1.00 94.44 92 VAL A N 1
ATOM 708 C CA . VAL A 1 92 ? -12.460 11.923 21.132 1.00 94.44 92 VAL A CA 1
ATOM 709 C C . VAL A 1 92 ? -13.597 12.806 20.612 1.00 94.44 92 VAL A C 1
ATOM 711 O O . VAL A 1 92 ? -13.356 13.749 19.859 1.00 94.44 92 VAL A O 1
ATOM 714 N N . ARG A 1 93 ? -14.831 12.558 21.069 1.00 94.50 93 ARG A N 1
ATOM 715 C CA . ARG A 1 93 ? -16.016 13.341 20.696 1.00 94.50 93 ARG A CA 1
ATOM 716 C C . ARG A 1 93 ? -15.869 14.817 21.069 1.00 94.50 93 ARG A C 1
ATOM 718 O O . ARG A 1 93 ? -16.134 15.677 20.234 1.00 94.50 93 ARG A O 1
ATOM 725 N N . LEU A 1 94 ? -15.430 15.107 22.295 1.00 92.06 94 LEU A N 1
ATOM 726 C CA . LEU A 1 94 ? -15.194 16.473 22.776 1.00 92.06 94 LEU A CA 1
ATOM 727 C C . LEU A 1 94 ? -14.107 17.182 21.960 1.00 92.06 94 LEU A C 1
ATOM 729 O O . LEU A 1 94 ? -14.320 18.303 21.505 1.00 92.06 94 LEU A O 1
ATOM 733 N N . ALA A 1 95 ? -12.974 16.515 21.733 1.00 90.69 95 ALA A N 1
ATOM 734 C CA . ALA A 1 95 ? -11.852 17.081 20.991 1.00 90.69 95 ALA A CA 1
ATOM 735 C C . ALA A 1 95 ? -12.198 17.387 19.528 1.00 90.69 95 ALA A C 1
ATOM 737 O O . ALA A 1 95 ? -11.711 18.366 18.974 1.00 90.69 95 ALA A O 1
ATOM 738 N N . TRP A 1 96 ? -13.029 16.564 18.885 1.00 90.69 96 TRP A N 1
ATOM 739 C CA . TRP A 1 96 ? -13.428 16.789 17.493 1.00 90.69 96 TRP A CA 1
ATOM 740 C C . TRP A 1 96 ? -14.557 17.804 17.333 1.00 90.69 96 TRP A C 1
ATOM 742 O O . TRP A 1 96 ? -14.658 18.416 16.268 1.00 90.69 96 TRP A O 1
ATOM 752 N N . ALA A 1 97 ? -15.390 17.987 18.362 1.00 89.44 97 ALA A N 1
ATOM 753 C CA . ALA A 1 97 ? -16.442 19.000 18.376 1.00 89.44 97 ALA A CA 1
ATOM 754 C C . ALA A 1 97 ? -15.885 20.429 18.516 1.00 89.44 97 ALA A C 1
ATOM 756 O O . ALA A 1 97 ? -16.530 21.379 18.069 1.00 89.44 97 ALA A O 1
ATOM 757 N N . ASP A 1 98 ? -14.687 20.600 19.089 1.00 84.94 98 ASP A N 1
ATOM 758 C CA . ASP A 1 98 ? -13.975 21.878 19.024 1.00 84.94 98 ASP A CA 1
ATOM 759 C C . ASP A 1 98 ? -13.421 22.095 17.608 1.00 84.94 98 ASP A C 1
ATOM 761 O O . ASP A 1 98 ? -12.433 21.501 17.180 1.00 84.94 98 ASP A O 1
ATOM 765 N N . HIS A 1 99 ? -14.092 22.957 16.849 1.00 79.94 99 HIS A N 1
ATOM 766 C CA . HIS A 1 99 ? -13.673 23.329 15.499 1.00 79.94 99 HIS A CA 1
ATOM 767 C C . HIS A 1 99 ? -12.766 24.565 15.457 1.00 79.94 99 HIS A C 1
ATOM 769 O O . HIS A 1 99 ? -12.313 24.939 14.372 1.00 79.94 99 HIS A O 1
ATOM 775 N N . ALA A 1 100 ? -12.523 25.213 16.599 1.00 79.81 100 ALA A N 1
ATOM 776 C CA . ALA A 1 100 ? -11.646 26.372 16.705 1.00 79.81 100 ALA A CA 1
ATOM 777 C C . ALA A 1 100 ? -10.193 25.955 16.967 1.00 79.81 100 ALA A C 1
ATOM 779 O O . ALA A 1 100 ? -9.276 26.569 16.417 1.00 79.81 100 ALA A O 1
ATOM 780 N N . THR A 1 101 ? -9.985 24.892 17.749 1.00 76.50 101 THR A N 1
ATOM 781 C CA . THR A 1 101 ? -8.652 24.408 18.132 1.00 76.50 101 THR A CA 1
ATOM 782 C C . THR A 1 101 ? -8.383 23.025 17.556 1.00 76.50 101 THR A C 1
ATOM 784 O O . THR A 1 101 ? -9.210 22.124 17.642 1.00 76.50 101 THR A O 1
ATOM 787 N N . PHE A 1 102 ? -7.185 22.807 17.013 1.00 71.25 102 PHE A N 1
ATOM 788 C CA . PHE A 1 102 ? -6.750 21.445 16.719 1.00 71.25 102 PHE A CA 1
ATOM 789 C C . PHE A 1 102 ? -6.369 20.738 18.022 1.00 71.25 102 PHE A C 1
ATOM 791 O O . PHE A 1 102 ? -5.475 21.198 18.730 1.00 71.25 102 PHE A O 1
ATOM 798 N N . SER A 1 103 ? -7.013 19.610 18.315 1.00 76.19 103 SER A N 1
ATOM 799 C CA . SER A 1 103 ? -6.652 18.738 19.434 1.00 76.19 103 SER A CA 1
ATOM 800 C C . SER A 1 103 ? -6.400 17.316 18.949 1.00 76.19 103 SER A C 1
ATOM 802 O O . SER A 1 103 ? -7.222 16.724 18.247 1.00 76.19 103 SER A O 1
ATOM 804 N N . TYR A 1 104 ? -5.242 16.777 19.325 1.00 78.75 104 TYR A N 1
ATOM 805 C CA . TYR A 1 104 ? -4.895 15.376 19.130 1.00 78.75 104 TYR A CA 1
ATOM 806 C C . TYR A 1 104 ? -5.217 14.596 20.403 1.00 78.75 104 TYR A C 1
ATOM 808 O O . TYR A 1 104 ? -4.875 15.031 21.501 1.00 78.75 104 TYR A O 1
ATOM 816 N N . VAL A 1 105 ? -5.872 13.447 20.247 1.00 84.94 105 VAL A N 1
ATOM 817 C CA . VAL A 1 105 ? -6.192 12.535 21.349 1.00 84.94 105 VAL A CA 1
ATOM 818 C C . VAL A 1 105 ? -5.469 11.221 21.079 1.00 84.94 105 VAL A C 1
ATOM 820 O O . VAL A 1 105 ? -5.823 10.502 20.141 1.00 84.94 105 VAL A O 1
ATOM 823 N N . SER A 1 106 ? -4.454 10.913 21.887 1.00 86.62 106 SER A N 1
ATOM 824 C CA . SER A 1 106 ? -3.797 9.600 21.861 1.00 86.62 106 SER A CA 1
ATOM 825 C C . SER A 1 106 ? -4.830 8.501 22.154 1.00 86.62 106 SER A C 1
ATOM 827 O O . SER A 1 106 ? -5.731 8.701 22.974 1.00 86.62 106 SER A O 1
ATOM 829 N N . GLY A 1 107 ? -4.778 7.386 21.419 1.00 90.81 107 GLY A N 1
ATOM 830 C CA . GLY A 1 107 ? -5.795 6.334 21.483 1.00 90.81 107 GLY A CA 1
ATOM 831 C C . GLY A 1 107 ? -7.012 6.560 20.577 1.00 90.81 107 GLY A C 1
ATOM 832 O O . GLY A 1 107 ? -7.946 5.759 20.593 1.00 90.81 107 GLY A O 1
ATOM 833 N N . THR A 1 108 ? -7.038 7.603 19.739 1.00 94.62 108 THR A N 1
ATOM 834 C CA . THR A 1 108 ? -8.131 7.787 18.761 1.00 94.62 108 THR A CA 1
ATOM 835 C C . THR A 1 108 ? -8.313 6.541 17.887 1.00 94.62 108 THR A C 1
ATOM 837 O O . THR A 1 108 ? -9.430 6.042 17.747 1.00 94.62 108 THR A O 1
ATOM 840 N N . SER A 1 109 ? -7.223 5.994 17.341 1.00 96.06 109 SER A N 1
ATOM 841 C CA . SER A 1 109 ? -7.277 4.789 16.504 1.00 96.06 109 SER A CA 1
ATOM 842 C C . SER A 1 109 ? -7.708 3.551 17.297 1.00 96.06 109 SER A C 1
ATOM 844 O O . SER A 1 109 ? -8.445 2.731 16.754 1.00 96.06 109 SER A O 1
ATOM 846 N N . ILE A 1 110 ? -7.360 3.458 18.590 1.00 98.12 110 ILE A N 1
ATOM 847 C CA . ILE A 1 110 ? -7.853 2.404 19.496 1.00 98.12 110 ILE A CA 1
ATOM 848 C C . ILE A 1 110 ? -9.382 2.438 19.573 1.00 98.12 110 ILE A C 1
ATOM 850 O O . ILE A 1 110 ? -10.036 1.417 19.358 1.00 98.12 110 ILE A O 1
ATOM 854 N N . CYS A 1 111 ? -9.958 3.615 19.835 1.00 98.12 111 CYS A N 1
ATOM 855 C CA . CYS A 1 111 ? -11.407 3.789 19.928 1.00 98.12 111 CYS A CA 1
ATOM 856 C C . CYS A 1 111 ? -12.112 3.371 18.628 1.00 98.12 111 CYS A C 1
ATOM 858 O O . CYS A 1 111 ? -13.075 2.603 18.662 1.00 98.12 111 CYS A O 1
ATOM 860 N N . LEU A 1 112 ? -11.623 3.849 17.477 1.00 98.31 112 LEU A N 1
ATOM 861 C CA . LEU A 1 112 ? -12.211 3.548 16.167 1.00 98.31 112 LEU A CA 1
ATOM 862 C C . LEU A 1 112 ? -12.086 2.059 15.809 1.00 98.31 112 LEU A C 1
ATOM 864 O O . LEU A 1 112 ? -13.044 1.464 15.315 1.00 98.31 112 LEU A O 1
ATOM 868 N N . SER A 1 113 ? -10.934 1.448 16.104 1.00 98.50 113 SER A N 1
ATOM 869 C CA . SER A 1 113 ? -10.682 0.017 15.906 1.00 98.50 113 SER A CA 1
ATOM 870 C C . SER A 1 113 ? -11.638 -0.841 16.744 1.00 98.50 113 SER A C 1
ATOM 872 O O . SER A 1 113 ? -12.267 -1.760 16.220 1.00 98.50 113 SER A O 1
ATOM 874 N N . CYS A 1 114 ? -11.835 -0.504 18.024 1.00 98.62 114 CYS A N 1
ATOM 875 C CA . CYS A 1 114 ? -12.787 -1.202 18.890 1.00 98.62 114 CYS A CA 1
ATOM 876 C C . CYS A 1 114 ? -14.238 -1.067 18.408 1.00 98.62 114 CYS A C 1
ATOM 878 O O . CYS A 1 114 ? -14.948 -2.069 18.362 1.00 98.62 114 CYS A O 1
ATOM 880 N N . LEU A 1 115 ? -14.684 0.134 18.016 1.00 98.69 115 LEU A N 1
ATOM 881 C CA . LEU A 1 115 ? -16.035 0.331 17.470 1.00 98.69 115 LEU A CA 1
ATOM 882 C C . LEU A 1 115 ? -16.265 -0.510 16.202 1.00 98.69 115 LEU A C 1
ATOM 884 O O . LEU A 1 115 ? -17.332 -1.109 16.044 1.00 98.69 115 LEU A O 1
ATOM 888 N N . LEU A 1 116 ? -15.257 -0.590 15.326 1.00 98.56 116 LEU A N 1
ATOM 889 C CA . LEU A 1 116 ? -15.302 -1.396 14.107 1.00 98.56 116 LEU A CA 1
ATOM 890 C C . LEU A 1 116 ? -15.426 -2.901 14.410 1.00 98.56 116 LEU A C 1
ATOM 892 O O . LEU A 1 116 ? -16.258 -3.577 13.801 1.00 98.56 116 LEU A O 1
ATOM 896 N N . GLU A 1 117 ? -14.627 -3.432 15.340 1.00 98.44 117 GLU A N 1
ATOM 897 C CA . GLU A 1 117 ? -14.668 -4.859 15.699 1.00 98.44 117 GLU A CA 1
ATOM 898 C C . GLU A 1 117 ? -15.910 -5.251 16.504 1.00 98.44 117 GLU A C 1
ATOM 900 O O . GLU A 1 117 ? -16.433 -6.351 16.328 1.00 98.44 117 GLU A O 1
ATOM 905 N N . LEU A 1 118 ? -16.442 -4.343 17.325 1.00 98.50 118 LEU A N 1
ATOM 906 C CA . LEU A 1 118 ? -17.710 -4.539 18.033 1.00 98.50 118 LEU A CA 1
ATOM 907 C C . LEU A 1 118 ? -18.936 -4.497 17.109 1.00 98.50 118 LEU A C 1
ATOM 909 O O . LEU A 1 118 ? -20.042 -4.800 17.550 1.00 98.50 118 LEU A O 1
ATOM 913 N N . GLY A 1 119 ? -18.776 -4.087 15.847 1.00 98.06 119 GLY A N 1
ATOM 914 C CA . GLY A 1 119 ? -19.900 -3.912 14.929 1.00 98.06 119 GLY A CA 1
ATOM 915 C C . GLY A 1 119 ? -20.761 -2.680 15.226 1.00 98.06 119 GLY A C 1
ATOM 916 O O . GLY A 1 119 ? -21.866 -2.567 14.697 1.00 98.06 119 GLY A O 1
ATOM 917 N N . ARG A 1 120 ? -20.274 -1.735 16.044 1.00 98.31 120 ARG A N 1
ATOM 918 C CA . ARG A 1 120 ? -20.957 -0.471 16.389 1.00 98.31 120 ARG A CA 1
ATOM 919 C C . ARG A 1 120 ? -20.791 0.550 15.255 1.00 98.31 120 ARG A C 1
ATOM 921 O O . ARG A 1 120 ? -20.242 1.634 15.435 1.00 98.31 120 ARG A O 1
ATOM 928 N N . TYR A 1 121 ? -21.224 0.168 14.052 1.00 98.12 121 TYR A N 1
ATOM 929 C CA . TYR A 1 121 ? -20.956 0.913 12.820 1.00 98.12 121 TYR A CA 1
ATOM 930 C C . TYR A 1 121 ? -21.644 2.276 12.777 1.00 98.12 121 TYR A C 1
ATOM 932 O O . TYR A 1 121 ? -21.042 3.226 12.290 1.00 98.12 121 TYR A O 1
ATOM 940 N N . GLU A 1 122 ? -22.872 2.385 13.283 1.00 97.56 122 GLU A N 1
ATOM 941 C CA . GLU A 1 122 ? -23.609 3.654 13.322 1.00 97.56 122 GLU A CA 1
ATOM 942 C C . GLU A 1 122 ? -22.866 4.691 14.168 1.00 97.56 122 GLU A C 1
ATOM 944 O O . GLU A 1 122 ? -22.504 5.752 13.671 1.00 97.56 122 GLU A O 1
ATOM 949 N N . GLU A 1 123 ? -22.506 4.335 15.399 1.00 97.94 123 GLU A N 1
ATOM 950 C CA . GLU A 1 123 ? -21.754 5.212 16.296 1.00 97.94 123 GLU A CA 1
ATOM 951 C C . GLU A 1 123 ? -20.360 5.566 15.762 1.00 97.94 123 GLU A C 1
ATOM 953 O O . GLU A 1 123 ? -19.908 6.701 15.916 1.00 97.94 123 GLU A O 1
ATOM 958 N N . LEU A 1 124 ? -19.682 4.622 15.099 1.00 98.00 124 LEU A N 1
ATOM 959 C CA . LEU A 1 124 ? -18.421 4.895 14.410 1.00 98.00 124 LEU A CA 1
ATOM 960 C C . LEU A 1 124 ? -18.598 5.969 13.326 1.00 98.00 124 LEU A C 1
ATOM 962 O O . LEU A 1 124 ? -17.787 6.892 13.239 1.00 98.00 124 LEU A O 1
ATOM 966 N N . GLN A 1 125 ? -19.653 5.871 12.511 1.00 96.44 125 GLN A N 1
ATOM 967 C CA . GLN A 1 125 ? -19.943 6.859 11.469 1.00 96.44 125 GLN A CA 1
ATOM 968 C C . GLN A 1 125 ? -20.340 8.211 12.063 1.00 96.44 125 GLN A C 1
ATOM 970 O O . GLN A 1 125 ? -19.845 9.240 11.607 1.00 96.44 125 GLN A O 1
ATOM 975 N N . GLU A 1 126 ? -21.180 8.219 13.100 1.00 96.25 126 GLU A N 1
ATOM 976 C CA . GLU A 1 126 ? -21.559 9.437 13.817 1.00 96.25 126 GLU A CA 1
ATOM 977 C C . GLU A 1 126 ? -20.339 10.148 14.396 1.00 96.25 126 GLU A C 1
ATOM 979 O O . GLU A 1 126 ? -20.215 11.360 14.245 1.00 96.25 126 GLU A O 1
ATOM 984 N N . LEU A 1 127 ? -19.420 9.405 15.022 1.00 96.06 127 LEU A N 1
ATOM 985 C CA . LEU A 1 127 ? -18.193 9.959 15.585 1.00 96.06 127 LEU A CA 1
ATOM 986 C C . LEU A 1 127 ? -17.314 10.572 14.488 1.00 96.06 127 LEU A C 1
ATOM 988 O O . LEU A 1 127 ? -16.874 11.712 14.627 1.00 96.06 127 LEU A O 1
ATOM 992 N N . LEU A 1 128 ? -17.097 9.858 13.376 1.00 94.19 128 LEU A N 1
ATOM 993 C CA . LEU A 1 128 ? -16.320 10.3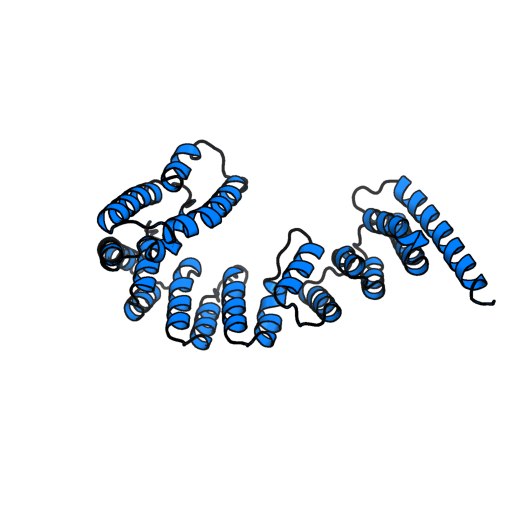58 12.233 1.00 94.19 128 LEU A CA 1
ATOM 994 C C . LEU A 1 128 ? -16.948 11.609 11.597 1.00 94.19 128 LEU A C 1
ATOM 996 O O . LEU A 1 128 ? -16.217 12.508 11.178 1.00 94.19 128 LEU A O 1
ATOM 1000 N N . ALA A 1 129 ? -18.280 11.700 11.570 1.00 92.94 129 ALA A N 1
ATOM 1001 C CA . ALA A 1 129 ? -19.014 12.827 10.998 1.00 92.94 129 ALA A CA 1
ATOM 1002 C C . ALA A 1 129 ? -18.875 14.136 11.795 1.00 92.94 129 ALA A C 1
ATOM 1004 O O . ALA A 1 129 ? -19.107 15.207 11.236 1.00 92.94 129 ALA A O 1
ATOM 1005 N N . ILE A 1 130 ? -18.467 14.080 13.070 1.00 92.06 130 ILE A N 1
ATOM 1006 C CA . ILE A 1 130 ? -18.232 15.282 13.889 1.00 92.06 130 ILE A CA 1
ATOM 1007 C C . ILE A 1 130 ? -17.118 16.134 13.285 1.00 92.06 130 ILE A C 1
ATOM 1009 O O . ILE A 1 130 ? -17.163 17.362 13.333 1.00 92.06 130 ILE A O 1
ATOM 1013 N N . ARG A 1 131 ? -16.092 15.506 12.705 1.00 81.62 131 ARG A N 1
ATOM 1014 C CA . ARG A 1 131 ? -14.908 16.227 12.250 1.00 81.62 131 ARG A CA 1
ATOM 1015 C C . ARG A 1 131 ? -15.156 16.904 10.902 1.00 81.62 131 ARG A C 1
ATOM 1017 O O . ARG A 1 131 ? -15.433 16.252 9.902 1.00 81.62 131 ARG A O 1
ATOM 1024 N N . ARG A 1 132 ? -14.927 18.221 10.839 1.00 78.19 132 ARG A N 1
ATOM 1025 C CA . ARG A 1 132 ? -15.077 19.005 9.597 1.00 78.19 132 ARG A CA 1
ATOM 1026 C C . ARG A 1 132 ? -14.118 18.576 8.480 1.00 78.19 132 ARG A C 1
ATOM 1028 O O . ARG A 1 132 ? -14.492 18.573 7.312 1.00 78.19 132 ARG A O 1
ATOM 1035 N N . ILE A 1 133 ? -12.869 18.265 8.832 1.00 79.38 133 ILE A N 1
ATOM 1036 C CA . ILE A 1 133 ? -11.835 17.839 7.879 1.00 79.38 133 ILE A CA 1
ATOM 1037 C C . ILE A 1 133 ? -11.735 16.320 7.915 1.00 79.38 133 ILE A C 1
ATOM 1039 O O . ILE A 1 133 ? -11.450 15.732 8.965 1.00 79.38 133 ILE A O 1
ATOM 1043 N N . LYS A 1 134 ? -11.896 15.695 6.751 1.00 84.62 134 LYS A N 1
ATOM 1044 C CA . LYS A 1 134 ? -11.722 14.255 6.601 1.00 84.62 134 LYS A CA 1
ATOM 1045 C C . LYS A 1 134 ? -10.240 13.916 6.656 1.00 84.62 134 LYS A C 1
ATOM 1047 O O . LYS A 1 134 ? -9.440 14.449 5.896 1.00 84.62 134 LYS A O 1
ATOM 1052 N N . PHE A 1 135 ? -9.878 13.048 7.590 1.00 86.12 135 PHE A N 1
ATOM 1053 C CA . PHE A 1 135 ? -8.520 12.539 7.728 1.00 86.12 135 PHE A CA 1
ATOM 1054 C C . PHE A 1 135 ? -8.545 11.042 7.484 1.00 86.12 135 PHE A C 1
ATOM 1056 O O . PHE A 1 135 ? -9.178 10.296 8.237 1.00 86.12 135 PHE A O 1
ATOM 1063 N N . TRP A 1 136 ? -7.911 10.628 6.388 1.00 90.75 136 TRP A N 1
ATOM 1064 C CA . TRP A 1 136 ? -8.047 9.277 5.866 1.00 90.75 136 TRP A CA 1
ATOM 1065 C C . TRP A 1 136 ? -7.647 8.167 6.851 1.00 90.75 136 TRP A C 1
ATOM 1067 O O . TRP A 1 136 ? -8.431 7.229 6.963 1.00 90.75 136 TRP A O 1
ATOM 1077 N N . PRO A 1 137 ? -6.553 8.262 7.635 1.00 89.25 137 PRO A N 1
ATOM 1078 C CA . PRO A 1 137 ? -6.217 7.227 8.620 1.00 89.25 137 PRO A CA 1
ATOM 1079 C C . PRO A 1 137 ? -7.365 6.874 9.579 1.00 89.25 137 PRO A C 1
ATOM 1081 O O . PRO A 1 137 ? -7.559 5.709 9.908 1.00 89.25 137 PRO A O 1
ATOM 1084 N N . TRP A 1 138 ? -8.194 7.853 9.954 1.00 91.88 138 TRP A N 1
ATOM 1085 C CA . TRP A 1 138 ? -9.393 7.620 10.768 1.00 91.88 138 TRP A CA 1
ATOM 1086 C C . TRP A 1 138 ? -10.618 7.250 9.927 1.00 91.88 138 TRP A C 1
ATOM 1088 O O . TRP A 1 138 ? -11.396 6.371 10.284 1.00 91.88 138 TRP A O 1
ATOM 1098 N N . HIS A 1 139 ? -10.799 7.893 8.775 1.00 93.62 139 HIS A N 1
ATOM 1099 C CA . HIS A 1 139 ? -11.940 7.623 7.896 1.00 93.62 139 HIS A CA 1
ATOM 1100 C C . HIS A 1 139 ? -11.873 6.226 7.255 1.00 93.62 139 HIS A C 1
ATOM 1102 O O . HIS A 1 139 ? -12.910 5.663 6.909 1.00 93.62 139 HIS A O 1
ATOM 1108 N N . ARG A 1 140 ? -10.690 5.607 7.174 1.00 95.31 140 ARG A N 1
ATOM 1109 C CA . ARG A 1 140 ? -10.529 4.215 6.745 1.00 95.31 140 ARG A CA 1
ATOM 1110 C C . ARG A 1 140 ? -11.401 3.262 7.569 1.00 95.31 140 ARG A C 1
ATOM 1112 O O . ARG A 1 140 ? -12.032 2.401 6.974 1.00 95.31 140 ARG A O 1
ATOM 1119 N N . PHE A 1 141 ? -11.539 3.473 8.884 1.00 97.75 141 PHE A N 1
ATOM 1120 C CA . PHE A 1 141 ? -12.425 2.660 9.732 1.00 97.75 141 PHE A CA 1
ATOM 1121 C C . PHE A 1 141 ? -13.896 2.760 9.301 1.00 97.75 141 PHE A C 1
ATOM 1123 O O . PHE A 1 141 ? -14.600 1.754 9.263 1.00 97.75 141 PHE A O 1
ATOM 1130 N N . GLY A 1 142 ? -14.358 3.953 8.914 1.00 97.25 142 GLY A N 1
ATOM 1131 C CA . GLY A 1 142 ? -15.701 4.146 8.360 1.00 97.25 142 GLY A CA 1
ATOM 1132 C C . GLY A 1 142 ? -15.884 3.451 7.007 1.00 97.25 142 GLY A C 1
ATOM 1133 O O . GLY A 1 142 ? -16.928 2.851 6.749 1.00 97.25 142 GLY A O 1
ATOM 1134 N N . ALA A 1 143 ? -14.857 3.469 6.155 1.00 97.56 143 ALA A N 1
ATOM 1135 C CA . ALA A 1 143 ? -14.872 2.742 4.888 1.00 97.56 143 ALA A CA 1
ATOM 1136 C C . ALA A 1 143 ? -14.875 1.215 5.107 1.00 97.56 143 ALA A C 1
ATOM 1138 O O . ALA A 1 143 ? -15.670 0.506 4.490 1.00 97.56 143 ALA A O 1
ATOM 1139 N N . ASP A 1 144 ? -14.057 0.706 6.032 1.00 98.19 144 ASP A N 1
ATOM 1140 C CA . ASP A 1 144 ? -14.030 -0.706 6.425 1.00 98.19 144 ASP A CA 1
ATOM 1141 C C . ASP A 1 144 ? -15.376 -1.158 7.010 1.00 98.19 144 ASP A C 1
ATOM 1143 O O . ASP A 1 144 ? -15.856 -2.245 6.684 1.00 98.19 144 ASP A O 1
ATOM 1147 N N . ALA A 1 145 ? -16.038 -0.316 7.812 1.00 98.38 145 ALA A N 1
ATOM 1148 C CA . ALA A 1 145 ? -17.377 -0.593 8.331 1.00 98.38 145 ALA A CA 1
ATOM 1149 C C . ALA A 1 145 ? -18.409 -0.775 7.207 1.00 98.38 145 ALA A C 1
ATOM 1151 O O . ALA A 1 145 ? -19.262 -1.658 7.290 1.00 98.38 145 ALA A O 1
ATOM 1152 N N . LEU A 1 146 ? -18.332 0.021 6.135 1.00 98.38 146 LEU A N 1
ATOM 1153 C CA . LEU A 1 146 ? -19.195 -0.140 4.958 1.00 98.38 146 LEU A CA 1
ATOM 1154 C C . LEU A 1 146 ? -18.893 -1.448 4.213 1.00 98.38 146 LEU A C 1
ATOM 1156 O O . LEU A 1 146 ? -19.820 -2.160 3.829 1.00 98.38 146 LEU A O 1
ATOM 1160 N N . VAL A 1 147 ? -17.614 -1.816 4.068 1.00 98.25 147 VAL A N 1
ATOM 1161 C CA . VAL A 1 147 ? -17.219 -3.106 3.472 1.00 98.25 147 VAL A CA 1
ATOM 1162 C C . VAL A 1 147 ? -17.769 -4.283 4.284 1.00 98.25 147 VAL A C 1
ATOM 1164 O O . VAL A 1 147 ? -18.332 -5.204 3.695 1.00 98.25 147 VAL A O 1
ATOM 1167 N N . ARG A 1 148 ? -17.667 -4.254 5.623 1.00 97.38 148 ARG A N 1
ATOM 1168 C CA . ARG A 1 148 ? -18.183 -5.321 6.509 1.00 97.38 148 ARG A CA 1
ATOM 1169 C C . ARG A 1 148 ? -19.702 -5.480 6.440 1.00 97.38 148 ARG A C 1
ATOM 1171 O O . ARG A 1 148 ? -20.203 -6.584 6.617 1.00 97.38 148 ARG A O 1
ATOM 1178 N N . GLN A 1 149 ? -20.421 -4.405 6.125 1.00 97.38 149 GLN A N 1
ATOM 1179 C CA . GLN A 1 149 ? -21.870 -4.418 5.894 1.00 97.38 149 GLN A CA 1
ATOM 1180 C C . GLN A 1 149 ? -22.260 -4.860 4.471 1.00 97.38 149 GLN A C 1
ATOM 1182 O O . GLN A 1 149 ? -23.439 -4.861 4.129 1.00 97.38 149 GLN A O 1
ATOM 1187 N N . GLY A 1 150 ? -21.293 -5.209 3.615 1.00 97.06 150 GLY A N 1
ATOM 1188 C CA . GLY A 1 150 ? -21.535 -5.568 2.214 1.00 97.06 150 GLY A CA 1
ATOM 1189 C C . GLY A 1 150 ? -21.767 -4.368 1.286 1.00 97.06 150 GLY A C 1
ATOM 1190 O O . GLY A 1 150 ? -21.998 -4.553 0.093 1.00 97.06 150 GLY A O 1
ATOM 1191 N N . LEU A 1 151 ? -21.649 -3.137 1.790 1.00 97.75 151 LEU A N 1
ATOM 1192 C CA . LEU A 1 151 ? -21.846 -1.884 1.053 1.00 97.75 151 LEU A CA 1
ATOM 1193 C C . LEU A 1 151 ? -20.535 -1.411 0.403 1.00 97.75 151 LEU A C 1
ATOM 1195 O O . LEU A 1 151 ? -20.098 -0.274 0.580 1.00 97.75 151 LEU A O 1
ATOM 1199 N N . TRP A 1 152 ? -19.872 -2.297 -0.339 1.00 97.19 152 TRP A N 1
ATOM 1200 C CA . TRP A 1 152 ? -18.514 -2.069 -0.842 1.00 97.19 152 TRP A CA 1
ATOM 1201 C C . TRP A 1 152 ? -18.416 -0.936 -1.881 1.00 97.19 152 TRP A C 1
ATOM 1203 O O . TRP A 1 152 ? -17.423 -0.210 -1.891 1.00 97.19 152 TRP A O 1
ATOM 1213 N N . GLU A 1 153 ? -19.445 -0.713 -2.706 1.00 97.44 153 GLU A N 1
ATOM 1214 C CA . GLU A 1 153 ? -19.498 0.455 -3.606 1.00 97.44 153 GLU A CA 1
ATOM 1215 C C . GLU A 1 153 ? -19.593 1.763 -2.810 1.00 97.44 153 GLU A C 1
ATOM 1217 O O . GLU A 1 153 ? -18.887 2.732 -3.100 1.00 97.44 153 GLU A O 1
ATOM 1222 N N . GLY A 1 154 ? -20.406 1.762 -1.748 1.00 97.38 154 GLY A N 1
ATOM 1223 C CA . GLY A 1 154 ? -20.505 2.871 -0.802 1.00 97.38 154 GLY A CA 1
ATOM 1224 C C . GLY A 1 154 ? -19.182 3.134 -0.083 1.00 97.38 154 GLY A C 1
ATOM 1225 O O . GLY A 1 154 ? -18.808 4.289 0.094 1.00 97.38 154 GLY A O 1
ATOM 1226 N N . ALA A 1 155 ? -18.429 2.086 0.260 1.00 97.81 155 ALA A N 1
ATOM 1227 C CA . ALA A 1 155 ? -17.102 2.215 0.857 1.00 97.81 155 ALA A CA 1
ATOM 1228 C C . ALA A 1 155 ? -16.099 2.907 -0.079 1.00 97.81 155 ALA A C 1
ATOM 1230 O O . ALA A 1 155 ? -15.349 3.778 0.360 1.00 97.81 155 ALA A O 1
ATOM 1231 N N . ILE A 1 156 ? -16.109 2.565 -1.373 1.00 96.94 156 ILE A N 1
ATOM 1232 C CA . ILE A 1 156 ? -15.277 3.236 -2.385 1.00 96.94 156 ILE A CA 1
ATOM 1233 C C . ILE A 1 156 ? -15.689 4.706 -2.508 1.00 96.94 156 ILE A C 1
ATOM 1235 O O . ILE A 1 156 ? -14.830 5.584 -2.472 1.00 96.94 156 ILE A O 1
ATOM 1239 N N . ALA A 1 157 ? -16.991 4.994 -2.604 1.00 95.50 157 ALA A N 1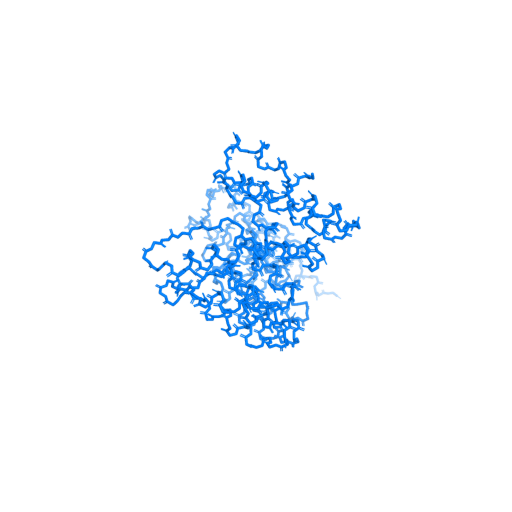
ATOM 1240 C CA . ALA A 1 157 ? -17.487 6.369 -2.674 1.00 95.50 157 ALA A CA 1
ATOM 1241 C C . ALA A 1 157 ? -17.103 7.185 -1.427 1.00 95.50 157 ALA A C 1
ATOM 1243 O O . ALA A 1 157 ? -16.682 8.335 -1.543 1.00 95.50 157 ALA A O 1
ATOM 1244 N N . TYR A 1 158 ? -17.188 6.577 -0.243 1.00 94.19 158 TYR A N 1
ATOM 1245 C CA . TYR A 1 158 ? -16.780 7.180 1.020 1.00 94.19 158 TYR A CA 1
ATOM 1246 C C . TYR A 1 158 ? -15.277 7.498 1.042 1.00 94.19 158 TYR A C 1
ATOM 1248 O O . TYR A 1 158 ? -14.892 8.612 1.402 1.00 94.19 158 TYR A O 1
ATOM 1256 N N . ALA A 1 159 ? -14.434 6.554 0.611 1.00 94.06 159 ALA A N 1
ATOM 1257 C CA . ALA A 1 159 ? -12.984 6.727 0.539 1.00 94.06 159 ALA A CA 1
ATOM 1258 C C . ALA A 1 159 ? -12.574 7.815 -0.467 1.00 94.06 159 ALA A C 1
ATOM 1260 O O . ALA A 1 159 ? -11.764 8.684 -0.151 1.00 94.06 159 ALA A O 1
ATOM 1261 N N . GLU A 1 160 ? -13.187 7.836 -1.650 1.00 91.25 160 GLU A N 1
ATOM 1262 C CA . GLU A 1 160 ? -12.986 8.899 -2.641 1.00 91.25 160 GLU A CA 1
ATOM 1263 C C . GLU A 1 160 ? -13.427 10.267 -2.109 1.00 91.25 160 GLU A C 1
ATOM 1265 O O . GLU A 1 160 ? -12.728 11.264 -2.287 1.00 91.25 160 GLU A O 1
ATOM 1270 N N . ALA A 1 161 ? -14.547 10.322 -1.384 1.00 88.88 161 ALA A N 1
ATOM 1271 C CA . ALA A 1 161 ? -15.032 11.549 -0.766 1.00 88.88 161 ALA A CA 1
ATOM 1272 C C . ALA A 1 161 ? -14.164 12.024 0.411 1.00 88.88 161 ALA A C 1
ATOM 1274 O O . ALA A 1 161 ? -14.394 13.134 0.896 1.00 88.88 161 ALA A O 1
ATOM 1275 N N . ALA A 1 162 ? -13.231 11.200 0.908 1.00 86.38 162 ALA A N 1
ATOM 1276 C CA . ALA A 1 162 ? -12.242 11.577 1.916 1.00 86.38 162 ALA A CA 1
ATOM 1277 C C . ALA A 1 162 ? -11.027 12.301 1.326 1.00 86.38 162 ALA A C 1
ATOM 1279 O O . ALA A 1 162 ? -10.241 12.866 2.086 1.00 86.38 162 ALA A O 1
ATOM 1280 N N . ARG A 1 163 ? -10.882 12.329 -0.006 1.00 82.44 163 ARG A N 1
ATOM 1281 C CA . ARG A 1 163 ? -9.864 13.153 -0.658 1.00 82.44 163 ARG A CA 1
ATOM 1282 C C . ARG A 1 163 ? -10.161 14.623 -0.404 1.00 82.44 163 ARG A C 1
ATOM 1284 O O . ARG A 1 163 ? -11.286 15.088 -0.602 1.00 82.44 163 ARG A O 1
ATOM 1291 N N . ASP A 1 164 ? -9.141 15.346 0.037 1.00 66.38 164 ASP A N 1
ATOM 1292 C CA . ASP A 1 164 ? -9.252 16.772 0.289 1.00 66.38 164 ASP A CA 1
ATOM 1293 C C . ASP A 1 164 ? -9.490 17.517 -1.035 1.00 66.38 164 ASP A C 1
ATOM 1295 O O . ASP A 1 164 ? -8.644 17.523 -1.929 1.00 66.38 164 ASP A O 1
ATOM 1299 N N . GLN A 1 165 ? -10.659 18.147 -1.164 1.00 58.19 165 GLN A N 1
ATOM 1300 C CA . GLN A 1 165 ? -11.002 18.973 -2.325 1.00 58.19 165 GLN A CA 1
ATOM 1301 C C . GLN A 1 165 ? -10.240 20.308 -2.328 1.00 58.19 165 GLN A C 1
ATOM 1303 O O . GLN A 1 165 ? -10.142 20.955 -3.367 1.00 58.19 165 GLN A O 1
ATOM 1308 N N . THR A 1 166 ? -9.705 20.726 -1.176 1.00 51.53 166 THR A N 1
ATOM 1309 C CA . THR A 1 166 ? -9.007 22.005 -0.993 1.00 51.53 166 THR A CA 1
ATOM 1310 C C . THR A 1 166 ? -7.493 21.897 -1.175 1.00 51.53 166 THR A C 1
ATOM 1312 O O . THR A 1 166 ? -6.845 22.905 -1.452 1.00 51.53 166 THR A O 1
ATOM 1315 N N . ASN A 1 167 ? -6.931 20.686 -1.103 1.00 51.91 167 ASN A N 1
ATOM 1316 C CA . ASN A 1 167 ? -5.514 20.424 -1.340 1.00 51.91 167 ASN A CA 1
ATOM 1317 C C . ASN A 1 167 ? -5.315 19.165 -2.199 1.00 51.91 167 ASN A C 1
ATOM 1319 O O . ASN A 1 167 ? -4.894 18.113 -1.718 1.00 51.91 167 ASN A O 1
ATOM 1323 N N . SER A 1 168 ? -5.578 19.292 -3.503 1.00 52.72 168 SER A N 1
ATOM 1324 C CA . SER A 1 168 ? -5.441 18.208 -4.491 1.00 52.72 168 SER A CA 1
ATOM 1325 C C . SER A 1 168 ? -4.042 17.580 -4.558 1.00 52.72 168 SER A C 1
ATOM 1327 O O . SER A 1 168 ? -3.892 16.476 -5.079 1.00 52.72 168 SER A O 1
ATOM 1329 N N . ASN A 1 169 ? -3.016 18.266 -4.041 1.00 48.22 169 ASN A N 1
ATOM 1330 C CA . ASN A 1 169 ? -1.642 17.764 -3.985 1.00 48.22 169 ASN A CA 1
ATOM 1331 C C . ASN A 1 169 ? -1.404 16.810 -2.803 1.00 48.22 169 ASN A C 1
ATOM 1333 O O . ASN A 1 169 ? -0.435 16.053 -2.823 1.00 48.22 169 ASN A O 1
ATOM 1337 N N . PHE A 1 170 ? -2.282 16.805 -1.795 1.00 51.50 170 PHE A N 1
ATOM 1338 C CA . PHE A 1 170 ? -2.231 15.890 -0.656 1.00 51.50 170 PHE A CA 1
ATOM 1339 C C . PHE A 1 170 ? -3.233 14.742 -0.855 1.00 51.50 170 PHE A C 1
ATOM 1341 O O . PHE A 1 170 ? -4.217 14.596 -0.136 1.00 51.50 170 PHE A O 1
ATOM 1348 N N . SER A 1 171 ? -3.002 13.919 -1.881 1.00 64.81 171 SER A N 1
ATOM 1349 C CA . SER A 1 171 ? -3.749 12.670 -2.057 1.00 64.81 171 SER A CA 1
ATOM 1350 C C . SER A 1 171 ? -3.012 11.544 -1.343 1.00 64.81 171 SER A C 1
ATOM 1352 O O . SER A 1 171 ? -1.966 11.104 -1.818 1.00 64.81 171 SER A O 1
ATOM 1354 N N . ASP A 1 172 ? -3.558 11.054 -0.228 1.00 77.75 172 ASP A N 1
ATOM 1355 C CA . ASP A 1 172 ? -3.010 9.894 0.479 1.00 77.75 172 ASP A CA 1
ATOM 1356 C C . ASP A 1 172 ? -3.059 8.646 -0.434 1.00 77.75 172 ASP A C 1
ATOM 1358 O O . ASP A 1 172 ? -4.148 8.154 -0.755 1.00 77.75 172 ASP A O 1
ATOM 1362 N N . PRO A 1 173 ? -1.908 8.076 -0.845 1.00 85.38 173 PRO A N 1
ATOM 1363 C CA . PRO A 1 173 ? -1.878 6.920 -1.740 1.00 85.38 173 PRO A CA 1
ATOM 1364 C C . PRO A 1 173 ? -2.457 5.633 -1.126 1.00 85.38 173 PRO A C 1
ATOM 1366 O O . PRO A 1 173 ? -2.503 4.591 -1.782 1.00 85.38 173 PRO A O 1
ATOM 1369 N N . SER A 1 174 ? -2.801 5.624 0.164 1.00 89.31 174 SER A N 1
ATOM 1370 C CA . SER A 1 174 ? -3.528 4.518 0.789 1.00 89.31 174 SER A CA 1
ATOM 1371 C C . SER A 1 174 ? -5.024 4.510 0.458 1.00 89.31 174 SER A C 1
ATOM 1373 O O . SER A 1 174 ? -5.604 3.427 0.493 1.00 89.31 174 SER A O 1
ATOM 1375 N N . ILE A 1 175 ? -5.615 5.635 0.029 1.00 92.88 175 ILE A N 1
ATOM 1376 C CA . ILE A 1 175 ? -6.991 5.669 -0.500 1.00 92.88 175 ILE A CA 1
ATOM 1377 C C . ILE A 1 175 ? -7.072 4.819 -1.773 1.00 92.88 175 ILE A C 1
ATOM 1379 O O . ILE A 1 175 ? -7.903 3.920 -1.868 1.00 92.88 175 ILE A O 1
ATOM 1383 N N . ASP A 1 176 ? -6.148 5.033 -2.719 1.00 93.44 176 ASP A N 1
ATOM 1384 C CA . ASP A 1 176 ? -6.105 4.258 -3.967 1.00 93.44 176 ASP A CA 1
ATOM 1385 C C . ASP A 1 176 ? -5.933 2.755 -3.695 1.00 93.44 176 ASP A C 1
ATOM 1387 O O . ASP A 1 176 ? -6.608 1.931 -4.307 1.00 93.44 176 ASP A O 1
ATOM 1391 N N . ARG A 1 177 ? -5.066 2.393 -2.736 1.00 93.88 177 ARG A N 1
ATOM 1392 C CA . ARG A 1 177 ? -4.833 0.991 -2.341 1.00 93.88 177 ARG A CA 1
ATOM 1393 C C . ARG A 1 177 ? -6.067 0.348 -1.713 1.00 93.88 177 ARG A C 1
ATOM 1395 O O . ARG A 1 177 ? -6.335 -0.828 -1.967 1.00 93.88 177 ARG A O 1
ATOM 1402 N N . PHE A 1 178 ? -6.804 1.097 -0.895 1.00 96.12 178 PHE A N 1
ATOM 1403 C CA . PHE A 1 178 ? -8.059 0.630 -0.320 1.00 96.12 178 PHE A CA 1
ATOM 1404 C C . PHE A 1 178 ? -9.083 0.353 -1.424 1.00 96.12 178 PHE A C 1
ATOM 1406 O O . PHE A 1 178 ? -9.568 -0.774 -1.533 1.00 96.12 178 PHE A O 1
ATOM 1413 N N . CYS A 1 179 ? -9.338 1.332 -2.297 1.00 97.19 179 CYS A N 1
ATOM 1414 C CA . CYS A 1 179 ? -10.291 1.189 -3.396 1.00 97.19 179 CYS A CA 1
ATOM 1415 C C . CYS A 1 179 ? -9.909 0.043 -4.348 1.00 97.19 179 CYS A C 1
ATOM 1417 O O . CYS A 1 179 ? -10.767 -0.757 -4.724 1.00 97.19 179 CYS A O 1
ATOM 1419 N N . GLU A 1 180 ? -8.623 -0.087 -4.690 1.00 97.19 180 GLU A N 1
ATOM 1420 C CA . GLU A 1 180 ? -8.098 -1.203 -5.483 1.00 97.19 180 GLU A CA 1
ATOM 1421 C C . GLU A 1 180 ? -8.401 -2.557 -4.829 1.00 97.19 180 GLU A C 1
ATOM 1423 O O . GLU A 1 180 ? -8.955 -3.452 -5.470 1.00 97.19 180 GLU A O 1
ATOM 1428 N N . THR A 1 181 ? -8.082 -2.699 -3.540 1.00 96.88 181 THR A N 1
ATOM 1429 C CA . THR A 1 181 ? -8.283 -3.948 -2.794 1.00 96.88 181 THR A CA 1
ATOM 1430 C C . THR A 1 181 ? -9.759 -4.329 -2.732 1.00 96.88 181 THR A C 1
ATOM 1432 O O . THR A 1 181 ? -10.103 -5.496 -2.931 1.00 96.88 181 THR A O 1
ATOM 1435 N N . VAL A 1 182 ? -10.639 -3.356 -2.475 1.00 97.88 182 VAL A N 1
ATOM 1436 C CA . VAL A 1 182 ? -12.089 -3.576 -2.425 1.00 97.88 182 VAL A CA 1
ATOM 1437 C C . VAL A 1 182 ? -12.616 -4.024 -3.789 1.00 97.88 182 VAL A C 1
ATOM 1439 O O . VAL A 1 182 ? -13.356 -5.005 -3.851 1.00 97.88 182 VAL A O 1
ATOM 1442 N N . LEU A 1 183 ? -12.206 -3.381 -4.886 1.00 98.00 183 LEU A N 1
ATOM 1443 C CA . LEU A 1 183 ? -12.635 -3.772 -6.233 1.00 98.00 183 LEU A CA 1
ATOM 1444 C C . LEU A 1 183 ? -12.163 -5.183 -6.607 1.00 98.00 183 LEU A C 1
ATOM 1446 O O . LEU A 1 183 ? -12.959 -5.978 -7.105 1.00 98.00 183 LEU A O 1
ATOM 1450 N N . ILE A 1 184 ? -10.901 -5.526 -6.333 1.00 96.69 184 ILE A N 1
ATOM 1451 C CA . ILE A 1 184 ? -10.353 -6.856 -6.643 1.00 96.69 184 ILE A CA 1
ATOM 1452 C C . ILE A 1 184 ? -11.098 -7.949 -5.873 1.00 96.69 184 ILE A C 1
ATOM 1454 O O . ILE A 1 184 ? -11.521 -8.935 -6.476 1.00 96.69 184 ILE A O 1
ATOM 1458 N N . LYS A 1 185 ? -11.323 -7.760 -4.565 1.00 96.94 185 LYS A N 1
ATOM 1459 C CA . LYS A 1 185 ? -12.062 -8.725 -3.731 1.00 96.94 185 LYS A CA 1
ATOM 1460 C C . LYS A 1 185 ? -13.502 -8.950 -4.203 1.00 96.94 185 LYS A C 1
ATOM 1462 O O . LYS A 1 185 ? -14.036 -10.031 -3.987 1.00 96.94 185 LYS A O 1
ATOM 1467 N N . ASN A 1 186 ? -14.104 -7.964 -4.865 1.00 96.62 186 ASN A N 1
ATOM 1468 C CA . ASN A 1 186 ? -15.460 -8.042 -5.413 1.00 96.62 186 ASN A CA 1
ATOM 1469 C C . ASN A 1 186 ? -15.488 -8.403 -6.914 1.00 96.62 186 ASN A C 1
ATOM 1471 O O . ASN A 1 186 ? -16.476 -8.144 -7.597 1.00 96.62 186 ASN A O 1
ATOM 1475 N N . GLY A 1 187 ? -14.409 -8.980 -7.458 1.00 95.56 187 GLY A N 1
ATOM 1476 C CA . GLY A 1 187 ? -14.361 -9.464 -8.845 1.00 95.56 187 GLY A CA 1
ATOM 1477 C C . GLY A 1 187 ? -14.270 -8.363 -9.909 1.00 95.56 187 GLY A C 1
ATOM 1478 O O . GLY A 1 187 ? -14.371 -8.641 -11.100 1.00 95.56 187 GLY A O 1
ATOM 1479 N N . ARG A 1 188 ? -14.040 -7.106 -9.515 1.00 96.94 188 ARG A N 1
ATOM 1480 C CA . ARG A 1 188 ? -13.939 -5.936 -10.405 1.00 96.94 188 ARG A CA 1
ATOM 1481 C C . ARG A 1 188 ? -12.484 -5.609 -10.752 1.00 96.94 188 ARG A C 1
ATOM 1483 O O . ARG A 1 188 ? -12.092 -4.443 -10.792 1.00 96.94 188 ARG A O 1
ATOM 1490 N N . SER A 1 189 ? -11.685 -6.642 -11.025 1.00 96.25 189 SER A N 1
ATOM 1491 C CA . SER A 1 189 ? -10.243 -6.528 -11.302 1.00 96.25 189 SER A CA 1
ATOM 1492 C C . SER A 1 189 ? -9.935 -5.543 -12.440 1.00 96.25 189 SER A C 1
ATOM 1494 O O . SER A 1 189 ? -9.035 -4.712 -12.329 1.00 96.25 189 SER A O 1
ATOM 1496 N N . ASP A 1 190 ? -10.750 -5.538 -13.497 1.00 95.94 190 ASP A N 1
ATOM 1497 C CA . ASP A 1 190 ? -10.543 -4.649 -14.645 1.00 95.94 190 ASP A CA 1
ATOM 1498 C C . ASP A 1 190 ? -10.782 -3.170 -14.354 1.00 95.94 190 ASP A C 1
ATOM 1500 O O . ASP A 1 190 ? -10.179 -2.286 -14.970 1.00 95.94 190 ASP A O 1
ATOM 1504 N N . GLU A 1 191 ? -11.688 -2.881 -13.429 1.00 96.56 191 GLU A N 1
ATOM 1505 C CA . GLU A 1 191 ? -11.901 -1.523 -12.958 1.00 96.56 191 GLU A CA 1
ATOM 1506 C C . GLU A 1 191 ? -10.798 -1.104 -11.987 1.00 96.56 191 GLU A C 1
ATOM 1508 O O . GLU A 1 191 ? -10.272 0.004 -12.117 1.00 96.56 191 GLU A O 1
ATOM 1513 N N . ALA A 1 192 ? -10.415 -2.001 -11.070 1.00 97.19 192 ALA A N 1
ATOM 1514 C CA . ALA A 1 192 ? -9.332 -1.776 -10.119 1.00 97.19 192 ALA A CA 1
ATOM 1515 C C . ALA A 1 192 ? -8.043 -1.382 -10.848 1.00 97.19 192 ALA A C 1
ATOM 1517 O O . ALA A 1 192 ? -7.440 -0.352 -10.539 1.00 97.19 192 ALA A O 1
ATOM 1518 N N . TYR A 1 193 ? -7.704 -2.139 -11.893 1.00 97.00 193 TYR A N 1
ATOM 1519 C CA . TYR A 1 193 ? -6.543 -1.902 -12.737 1.00 97.00 193 TYR A CA 1
ATOM 1520 C C . TYR A 1 193 ? -6.546 -0.500 -13.355 1.00 97.00 193 TYR A C 1
ATOM 1522 O O . TYR A 1 193 ? -5.593 0.263 -13.184 1.00 97.00 193 TYR A O 1
ATOM 1530 N N . ARG A 1 194 ? -7.639 -0.146 -14.047 1.00 94.75 194 ARG A N 1
ATOM 1531 C CA . ARG A 1 194 ? -7.745 1.112 -14.801 1.00 94.75 194 ARG A CA 1
ATOM 1532 C C . ARG A 1 194 ? -7.761 2.343 -13.900 1.00 94.75 194 ARG A C 1
ATOM 1534 O O . ARG A 1 194 ? -7.197 3.369 -14.265 1.00 94.75 194 ARG A O 1
ATOM 1541 N N . ARG A 1 195 ? -8.434 2.269 -12.748 1.00 94.00 195 ARG A N 1
ATOM 1542 C CA . ARG A 1 195 ? -8.619 3.430 -11.861 1.00 94.00 195 ARG A CA 1
ATOM 1543 C C . ARG A 1 195 ? -7.458 3.627 -10.893 1.00 94.00 195 ARG A C 1
ATOM 1545 O O . ARG A 1 195 ? -7.067 4.772 -10.640 1.00 94.00 195 ARG A O 1
ATOM 1552 N N . TYR A 1 196 ? -6.929 2.524 -10.365 1.00 94.94 196 TYR A N 1
ATOM 1553 C CA . TYR A 1 196 ? -6.021 2.531 -9.220 1.00 94.94 196 TYR A CA 1
ATOM 1554 C C . TYR A 1 196 ? -4.715 1.786 -9.488 1.00 94.94 196 TYR A C 1
ATOM 1556 O O . TYR A 1 196 ? -3.664 2.331 -9.166 1.00 94.94 196 TYR A O 1
ATOM 1564 N N . GLY A 1 197 ? -4.746 0.614 -10.131 1.00 94.62 197 GLY A N 1
ATOM 1565 C CA . GLY A 1 197 ? -3.585 -0.280 -10.253 1.00 94.62 197 GLY A CA 1
ATOM 1566 C C . GLY A 1 197 ? -2.320 0.378 -10.807 1.00 94.62 197 GLY A C 1
ATOM 1567 O O . GLY A 1 197 ? -1.228 0.229 -10.254 1.00 94.62 197 GLY A O 1
ATOM 1568 N N . LEU A 1 198 ? -2.454 1.197 -11.854 1.00 93.94 198 LEU A N 1
ATOM 1569 C CA . LEU A 1 198 ? -1.317 1.924 -12.438 1.00 93.94 198 LEU A CA 1
ATOM 1570 C C . LEU A 1 198 ? -0.705 2.962 -11.480 1.00 93.94 198 LEU A C 1
ATOM 1572 O O . LEU A 1 198 ? 0.498 3.231 -11.548 1.00 93.94 198 LEU A O 1
ATOM 1576 N N . LYS A 1 199 ? -1.498 3.518 -10.555 1.00 91.06 199 LYS A N 1
ATOM 1577 C CA . LYS A 1 199 ? -1.073 4.501 -9.541 1.00 91.06 199 LYS A CA 1
ATOM 1578 C C . LYS A 1 199 ? -0.517 3.825 -8.288 1.00 91.06 199 LYS A C 1
ATOM 1580 O O . LYS A 1 199 ? 0.477 4.281 -7.728 1.00 91.06 199 LYS A O 1
ATOM 1585 N N . THR A 1 200 ? -1.124 2.720 -7.864 1.00 91.38 200 THR A N 1
ATOM 1586 C CA . THR A 1 200 ? -0.773 2.006 -6.630 1.00 91.38 200 THR A CA 1
ATOM 1587 C C . THR A 1 200 ? 0.445 1.105 -6.773 1.00 91.38 200 THR A C 1
ATOM 1589 O O . THR A 1 200 ? 1.070 0.797 -5.757 1.00 91.38 200 THR A O 1
ATOM 1592 N N . ALA A 1 201 ? 0.829 0.720 -7.996 1.00 91.94 201 ALA A N 1
ATOM 1593 C CA . ALA A 1 201 ? 2.043 -0.055 -8.238 1.00 91.94 201 ALA A CA 1
ATOM 1594 C C . ALA A 1 201 ? 3.282 0.632 -7.627 1.00 91.94 201 ALA A C 1
ATOM 1596 O O . ALA A 1 201 ? 3.524 1.828 -7.820 1.00 91.94 201 ALA A O 1
ATOM 1597 N N . ARG A 1 202 ? 4.082 -0.123 -6.867 1.00 87.88 202 ARG A N 1
ATOM 1598 C CA . ARG A 1 202 ? 5.202 0.407 -6.073 1.00 87.88 202 ARG A CA 1
ATOM 1599 C C . ARG A 1 202 ? 6.484 -0.379 -6.288 1.00 87.88 202 ARG A C 1
ATOM 1601 O O . ARG A 1 202 ? 6.471 -1.576 -6.554 1.00 87.88 202 ARG A O 1
ATOM 1608 N N . GLY A 1 203 ? 7.599 0.317 -6.121 1.00 88.31 203 GLY A N 1
ATOM 1609 C CA . GLY A 1 203 ? 8.938 -0.240 -6.203 1.00 88.31 203 GLY A CA 1
ATOM 1610 C C . GLY A 1 203 ? 9.980 0.868 -6.143 1.00 88.31 203 GLY A C 1
ATOM 1611 O O . GLY A 1 203 ? 9.693 2.008 -6.494 1.00 88.31 203 GLY A O 1
ATOM 1612 N N . THR A 1 204 ? 11.190 0.528 -5.706 1.00 89.25 204 THR A N 1
ATOM 1613 C CA . THR A 1 204 ? 12.337 1.455 -5.706 1.00 89.25 204 THR A CA 1
ATOM 1614 C C . THR A 1 204 ? 12.863 1.734 -7.115 1.00 89.25 204 THR A C 1
ATOM 1616 O O . THR A 1 204 ? 13.593 2.694 -7.327 1.00 89.25 204 THR A O 1
ATOM 1619 N N . THR A 1 205 ? 12.486 0.900 -8.087 1.00 91.75 205 THR A N 1
ATOM 1620 C CA . THR A 1 205 ? 12.817 1.038 -9.508 1.00 91.75 205 THR A CA 1
ATOM 1621 C C . THR A 1 205 ? 11.580 0.769 -10.360 1.00 91.75 205 THR A C 1
ATOM 1623 O O . THR A 1 205 ? 10.669 0.058 -9.932 1.00 91.75 205 THR A O 1
ATOM 1626 N N . ASN A 1 206 ? 11.561 1.258 -11.601 1.00 94.00 206 ASN A N 1
ATOM 1627 C CA . ASN A 1 206 ? 10.462 0.986 -12.536 1.00 94.00 206 ASN A CA 1
ATOM 1628 C C . ASN A 1 206 ? 10.287 -0.506 -12.847 1.00 94.00 206 ASN A C 1
ATOM 1630 O O . ASN A 1 206 ? 9.165 -0.983 -12.989 1.00 94.00 206 ASN A O 1
ATOM 1634 N N . LEU A 1 207 ? 11.379 -1.274 -12.863 1.00 94.69 207 LEU A N 1
ATOM 1635 C CA . LEU A 1 207 ? 11.305 -2.732 -12.957 1.00 94.69 207 LEU A CA 1
ATOM 1636 C C . LEU A 1 207 ? 10.574 -3.338 -11.747 1.00 94.69 207 LEU A C 1
ATOM 1638 O O . LEU A 1 207 ? 9.747 -4.233 -11.912 1.00 94.69 207 LEU A O 1
ATOM 1642 N N . ALA A 1 208 ? 10.839 -2.846 -10.532 1.00 96.06 208 ALA A N 1
ATOM 1643 C CA . ALA A 1 208 ? 10.128 -3.290 -9.336 1.00 96.06 208 ALA A CA 1
ATOM 1644 C C . ALA A 1 208 ? 8.645 -2.874 -9.351 1.00 96.06 208 ALA A C 1
ATOM 1646 O O . ALA A 1 208 ? 7.801 -3.693 -8.988 1.00 96.06 208 ALA A O 1
ATOM 1647 N N . VAL A 1 209 ? 8.328 -1.664 -9.832 1.00 96.44 209 VAL A N 1
ATOM 1648 C CA . VAL A 1 209 ? 6.945 -1.193 -10.043 1.00 96.44 209 VAL A CA 1
ATOM 1649 C C . VAL A 1 209 ? 6.202 -2.123 -11.002 1.00 96.44 209 VAL A C 1
ATOM 1651 O O . VAL A 1 209 ? 5.140 -2.637 -10.654 1.00 96.44 209 VAL A O 1
ATOM 1654 N N . TYR A 1 210 ? 6.787 -2.414 -12.167 1.00 97.12 210 TYR A N 1
ATOM 1655 C CA . TYR A 1 210 ? 6.204 -3.322 -13.155 1.00 97.12 210 TYR A CA 1
ATOM 1656 C C . TYR A 1 210 ? 5.985 -4.729 -12.584 1.00 97.12 210 TYR A C 1
ATOM 1658 O O . TYR A 1 210 ? 4.880 -5.262 -12.649 1.00 97.12 210 TYR A O 1
ATOM 1666 N N . ARG A 1 211 ? 6.995 -5.307 -11.920 1.00 96.69 211 ARG A N 1
ATOM 1667 C CA . ARG A 1 211 ? 6.868 -6.617 -11.258 1.00 96.69 211 ARG A CA 1
ATOM 1668 C C . ARG A 1 211 ? 5.795 -6.624 -10.167 1.00 96.69 211 ARG A C 1
ATOM 1670 O O . ARG A 1 211 ? 5.125 -7.637 -9.991 1.00 96.69 211 ARG A O 1
ATOM 1677 N N . SER A 1 212 ? 5.627 -5.525 -9.431 1.00 96.31 212 SER A N 1
ATOM 1678 C CA . SER A 1 212 ? 4.551 -5.398 -8.446 1.00 96.31 212 SER A CA 1
ATOM 1679 C C . SER A 1 212 ? 3.178 -5.420 -9.107 1.00 96.31 212 SER A C 1
ATOM 1681 O O . SER A 1 212 ? 2.293 -6.112 -8.613 1.00 96.31 212 SER A O 1
ATOM 1683 N N . LEU A 1 213 ? 3.014 -4.715 -10.228 1.00 96.44 213 LEU A N 1
ATOM 1684 C CA . LEU A 1 213 ? 1.762 -4.700 -10.978 1.00 96.44 213 LEU A CA 1
ATOM 1685 C C . LEU A 1 213 ? 1.435 -6.089 -11.555 1.00 96.44 213 LEU A C 1
ATOM 1687 O O . LEU A 1 213 ? 0.304 -6.544 -11.428 1.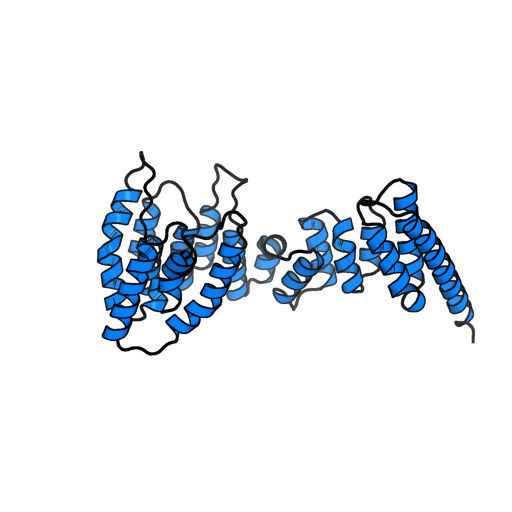00 96.44 213 LEU A O 1
ATOM 1691 N N . LEU A 1 214 ? 2.429 -6.802 -12.103 1.00 96.62 214 LEU A N 1
ATOM 1692 C CA . LEU A 1 214 ? 2.262 -8.176 -12.601 1.00 96.62 214 LEU A CA 1
ATOM 1693 C C . LEU A 1 214 ? 1.794 -9.157 -11.519 1.00 96.62 214 LEU A C 1
ATOM 1695 O O . LEU A 1 214 ? 0.986 -10.035 -11.798 1.00 96.62 214 LEU A O 1
ATOM 1699 N N . ARG A 1 215 ? 2.298 -9.025 -10.285 1.00 95.75 215 ARG A N 1
ATOM 1700 C CA . ARG A 1 215 ? 1.846 -9.866 -9.164 1.00 95.75 215 ARG A CA 1
ATOM 1701 C C . ARG A 1 215 ? 0.395 -9.589 -8.784 1.00 95.75 215 ARG A C 1
ATOM 1703 O O . ARG A 1 215 ? -0.305 -10.518 -8.402 1.00 95.75 215 ARG A O 1
ATOM 1710 N N . GLN A 1 216 ? -0.028 -8.330 -8.868 1.00 95.44 216 GLN A N 1
ATOM 1711 C CA . GLN A 1 216 ? -1.386 -7.922 -8.515 1.00 95.44 216 GLN A CA 1
ATOM 1712 C C . GLN A 1 216 ? -2.410 -8.334 -9.582 1.00 95.44 216 GLN A C 1
ATOM 1714 O O . GLN A 1 216 ? -3.539 -8.677 -9.243 1.00 95.44 216 GLN A O 1
ATOM 1719 N N . TYR A 1 217 ? -2.006 -8.328 -10.856 1.00 96.50 217 TYR A N 1
ATOM 1720 C CA . TYR A 1 217 ? -2.859 -8.660 -11.999 1.00 96.50 217 TYR A CA 1
ATOM 1721 C C . TYR A 1 217 ? -2.211 -9.742 -12.885 1.00 96.50 217 TYR A C 1
ATOM 1723 O O . TYR A 1 217 ? -1.768 -9.439 -13.995 1.00 96.50 217 TYR A O 1
ATOM 1731 N N . PRO A 1 218 ? -2.132 -11.001 -12.413 1.00 94.88 218 PRO A N 1
ATOM 1732 C CA . PRO A 1 218 ? -1.394 -12.065 -13.099 1.00 94.88 218 PRO A CA 1
ATOM 1733 C C . PRO A 1 218 ? -2.015 -12.497 -14.434 1.00 94.88 218 PRO A C 1
ATOM 1735 O O . PRO A 1 218 ? -1.288 -12.953 -15.315 1.00 94.88 218 PRO A O 1
ATOM 1738 N N . ASP A 1 219 ? -3.331 -12.329 -14.591 1.00 93.44 219 ASP A N 1
ATOM 1739 C CA . ASP A 1 219 ? -4.091 -12.785 -15.764 1.00 93.44 219 ASP A CA 1
ATOM 1740 C C . ASP A 1 219 ? -4.105 -11.771 -16.919 1.00 93.44 219 ASP A C 1
ATOM 1742 O O . ASP A 1 219 ? -4.676 -12.026 -17.980 1.00 93.44 219 ASP A O 1
ATOM 1746 N N . ARG A 1 220 ? -3.503 -10.594 -16.721 1.00 95.44 220 ARG A N 1
ATOM 1747 C CA . ARG A 1 220 ? -3.464 -9.526 -17.724 1.00 95.44 220 ARG A CA 1
ATOM 1748 C C . ARG A 1 220 ? -2.263 -9.667 -18.653 1.00 95.44 220 ARG A C 1
ATOM 1750 O O . ARG A 1 220 ? -1.216 -10.201 -18.284 1.00 95.44 220 ARG A O 1
ATOM 1757 N N . ASP A 1 221 ? -2.412 -9.138 -19.867 1.00 97.06 221 ASP A N 1
ATOM 1758 C CA . ASP A 1 221 ? -1.324 -9.132 -20.838 1.00 97.06 221 ASP A CA 1
ATOM 1759 C C . ASP A 1 221 ? -0.146 -8.291 -20.333 1.00 97.06 221 ASP A C 1
ATOM 1761 O O . ASP A 1 221 ? -0.244 -7.081 -20.115 1.00 97.06 221 ASP A O 1
ATOM 1765 N N . ARG A 1 222 ? 0.995 -8.956 -20.157 1.00 97.56 222 ARG A N 1
ATOM 1766 C CA . ARG A 1 222 ? 2.198 -8.367 -19.562 1.00 97.56 222 ARG A CA 1
ATOM 1767 C C . ARG A 1 222 ? 2.725 -7.198 -20.390 1.00 97.56 222 ARG A C 1
ATOM 1769 O O . ARG A 1 222 ? 3.178 -6.199 -19.834 1.00 97.56 222 ARG A O 1
ATOM 1776 N N . ARG A 1 223 ? 2.661 -7.324 -21.718 1.00 97.94 223 ARG A N 1
ATOM 1777 C CA . ARG A 1 223 ? 3.134 -6.296 -22.644 1.00 97.94 223 ARG A CA 1
ATOM 1778 C C . ARG A 1 223 ? 2.274 -5.042 -22.537 1.00 97.94 223 ARG A C 1
ATOM 1780 O O . ARG A 1 223 ? 2.826 -3.961 -22.342 1.00 97.94 223 ARG A O 1
ATOM 1787 N N . GLN A 1 224 ? 0.953 -5.189 -22.582 1.00 97.94 224 GLN A N 1
ATOM 1788 C CA . GLN A 1 224 ? 0.016 -4.083 -22.419 1.00 97.94 224 GLN A CA 1
ATOM 1789 C C . GLN A 1 224 ? 0.182 -3.411 -21.057 1.00 97.94 224 GLN A C 1
ATOM 1791 O O . GLN A 1 224 ? 0.219 -2.191 -20.984 1.00 97.94 224 GLN A O 1
ATOM 1796 N N . MET A 1 225 ? 0.395 -4.181 -19.987 1.00 97.56 225 MET A N 1
ATOM 1797 C CA . MET A 1 225 ? 0.611 -3.605 -18.659 1.00 97.56 225 MET A CA 1
ATOM 1798 C C . MET A 1 225 ? 1.857 -2.724 -18.564 1.00 97.56 225 MET A C 1
ATOM 1800 O O . MET A 1 225 ? 1.861 -1.753 -17.808 1.00 97.56 225 MET A O 1
ATOM 1804 N N . LEU A 1 226 ? 2.919 -3.063 -19.299 1.00 97.69 226 LEU A N 1
ATOM 1805 C CA . LEU A 1 226 ? 4.104 -2.217 -19.375 1.00 97.69 226 LEU A CA 1
ATOM 1806 C C . LEU A 1 226 ? 3.821 -0.929 -20.159 1.00 97.69 226 LEU A C 1
ATOM 1808 O O . LEU A 1 226 ? 4.247 0.136 -19.721 1.00 97.69 226 LEU A O 1
ATOM 1812 N N . LEU A 1 227 ? 3.106 -1.022 -21.283 1.00 97.69 227 LEU A N 1
ATOM 1813 C CA . LEU A 1 227 ? 2.710 0.143 -22.082 1.00 97.69 227 LEU A CA 1
ATOM 1814 C C . LEU A 1 227 ? 1.813 1.089 -21.277 1.00 97.69 227 LEU A C 1
ATOM 1816 O O . LEU A 1 227 ? 2.120 2.270 -21.171 1.00 97.69 227 LEU A O 1
ATOM 1820 N N . ASP A 1 228 ? 0.801 0.553 -20.598 1.00 97.38 228 ASP A N 1
ATOM 1821 C CA . ASP A 1 228 ? -0.106 1.324 -19.746 1.00 97.38 228 ASP A CA 1
ATOM 1822 C C . ASP A 1 228 ? 0.648 2.033 -18.603 1.00 97.38 228 ASP A C 1
ATOM 1824 O O . ASP A 1 228 ? 0.323 3.164 -18.243 1.00 97.38 228 ASP A O 1
ATOM 1828 N N . LEU A 1 229 ? 1.685 1.403 -18.030 1.00 95.75 229 LEU A N 1
ATOM 1829 C CA . LEU A 1 229 ? 2.549 2.043 -17.029 1.00 95.75 229 LEU A CA 1
ATOM 1830 C C . LEU A 1 229 ? 3.401 3.171 -17.616 1.00 95.75 229 LEU A C 1
ATOM 1832 O O . LEU A 1 229 ? 3.538 4.212 -16.970 1.00 95.75 229 LEU A O 1
ATOM 1836 N N . ILE A 1 230 ? 3.980 2.960 -18.801 1.00 95.44 230 ILE A N 1
ATOM 1837 C CA . ILE A 1 230 ? 4.752 3.983 -19.518 1.00 95.44 230 ILE A CA 1
ATOM 1838 C C . ILE A 1 230 ? 3.854 5.187 -19.814 1.00 95.44 230 ILE A C 1
ATOM 1840 O O . ILE A 1 230 ? 4.249 6.317 -19.530 1.00 95.44 230 ILE A O 1
ATOM 1844 N N . ASP A 1 231 ? 2.639 4.949 -20.302 1.00 95.56 231 ASP A N 1
ATOM 1845 C CA . ASP A 1 231 ? 1.682 5.999 -20.643 1.00 95.56 231 ASP A CA 1
ATOM 1846 C C . ASP A 1 231 ? 1.180 6.740 -19.395 1.00 95.56 231 ASP A C 1
ATOM 1848 O O . ASP A 1 231 ? 1.107 7.968 -19.383 1.00 95.56 231 ASP A O 1
ATOM 1852 N N . ALA A 1 232 ? 0.887 6.018 -18.307 1.00 92.88 232 ALA A N 1
ATOM 1853 C CA . ALA A 1 232 ? 0.359 6.616 -17.082 1.00 92.88 232 ALA A CA 1
ATOM 1854 C C . ALA A 1 232 ? 1.406 7.381 -16.256 1.00 92.88 232 ALA A C 1
ATOM 1856 O O . ALA A 1 232 ? 1.047 8.312 -15.533 1.00 92.88 232 ALA A O 1
ATOM 1857 N N . ARG A 1 233 ? 2.682 6.972 -16.296 1.00 90.69 233 ARG A N 1
ATOM 1858 C CA . ARG A 1 233 ? 3.748 7.547 -15.449 1.00 90.69 233 ARG A CA 1
ATOM 1859 C C . ARG A 1 233 ? 4.767 8.383 -16.212 1.00 90.69 233 ARG A C 1
ATOM 1861 O O . ARG A 1 233 ? 5.537 9.098 -15.576 1.00 90.69 233 ARG A O 1
ATOM 1868 N N . GLY A 1 234 ? 4.782 8.306 -17.538 1.00 90.50 234 GLY A N 1
ATOM 1869 C CA . GLY A 1 234 ? 5.757 9.000 -18.366 1.00 90.50 234 GLY A CA 1
ATOM 1870 C C . GLY A 1 234 ? 7.182 8.493 -18.142 1.00 90.50 234 GLY A C 1
ATOM 1871 O O . GLY A 1 234 ? 7.410 7.337 -17.771 1.00 90.50 234 GLY A O 1
ATOM 1872 N N . ASP A 1 235 ? 8.156 9.371 -18.404 1.00 88.88 235 ASP A N 1
ATOM 1873 C CA . ASP A 1 235 ? 9.590 9.077 -18.313 1.00 88.88 235 ASP A CA 1
ATOM 1874 C C . ASP A 1 235 ? 9.974 7.762 -19.006 1.00 88.88 235 ASP A C 1
ATOM 1876 O O . ASP A 1 235 ? 10.703 6.932 -18.455 1.00 88.88 235 ASP A O 1
ATOM 1880 N N . LYS A 1 236 ? 9.491 7.579 -20.244 1.00 92.62 236 LYS A N 1
ATOM 1881 C CA . LYS A 1 236 ? 9.718 6.385 -21.074 1.00 92.62 236 LYS A CA 1
ATOM 1882 C C . LYS A 1 236 ? 11.156 5.829 -20.998 1.00 92.62 236 LYS A C 1
ATOM 1884 O O . LYS A 1 236 ? 11.280 4.623 -20.775 1.00 92.62 236 LYS A O 1
ATOM 1889 N N . PRO A 1 237 ? 12.242 6.638 -21.043 1.00 91.88 237 PRO A N 1
ATOM 1890 C CA . PRO A 1 237 ? 13.603 6.116 -20.884 1.00 91.88 237 PRO A CA 1
ATOM 1891 C C . PRO A 1 237 ? 13.836 5.288 -19.611 1.00 91.88 237 PRO A C 1
ATOM 1893 O O . PRO A 1 237 ? 14.528 4.268 -19.641 1.00 91.88 237 PRO A O 1
ATOM 1896 N N . LYS A 1 238 ? 13.212 5.662 -18.487 1.00 92.06 238 LYS A N 1
ATOM 1897 C CA . LYS A 1 238 ? 13.371 4.967 -17.203 1.00 92.06 238 LYS A CA 1
ATOM 1898 C C . LYS A 1 238 ? 12.727 3.574 -17.194 1.00 92.06 238 LYS A C 1
ATOM 1900 O O . LYS A 1 238 ? 12.938 2.816 -16.246 1.00 92.06 238 LYS A O 1
ATOM 1905 N N . TRP A 1 239 ? 11.938 3.216 -18.207 1.00 95.31 239 TRP A N 1
ATOM 1906 C CA . TRP A 1 239 ? 11.313 1.897 -18.347 1.00 95.31 239 TRP A CA 1
ATOM 1907 C C . TRP A 1 239 ? 12.145 0.913 -19.178 1.00 95.31 239 TRP A C 1
ATOM 1909 O O . TRP A 1 239 ? 11.775 -0.257 -19.271 1.00 95.31 239 TRP A O 1
ATOM 1919 N N . PHE A 1 240 ? 13.303 1.331 -19.712 1.00 95.38 240 PHE A N 1
ATOM 1920 C CA . PHE A 1 240 ? 14.213 0.474 -20.485 1.00 95.38 240 PHE A CA 1
ATOM 1921 C C . PHE A 1 240 ? 14.518 -0.856 -19.784 1.00 95.38 240 PHE A C 1
ATOM 1923 O O . PHE A 1 240 ? 14.374 -1.929 -20.371 1.00 95.38 240 PHE A O 1
ATOM 1930 N N . ALA A 1 241 ? 14.895 -0.799 -18.503 1.00 93.94 241 ALA A N 1
ATOM 1931 C CA . ALA A 1 241 ? 15.236 -1.993 -17.736 1.00 93.94 241 ALA A CA 1
ATOM 1932 C C . ALA A 1 241 ? 14.044 -2.953 -17.589 1.00 93.94 241 ALA A C 1
ATOM 1934 O O . ALA A 1 241 ? 14.239 -4.163 -17.660 1.00 93.94 241 ALA A O 1
ATOM 1935 N N . ALA A 1 242 ? 12.826 -2.421 -17.427 1.00 95.81 242 ALA A N 1
ATOM 1936 C CA . ALA A 1 242 ? 11.604 -3.217 -17.337 1.00 95.81 242 ALA A CA 1
ATOM 1937 C C . ALA A 1 242 ? 11.277 -3.908 -18.668 1.00 95.81 242 ALA A C 1
ATOM 1939 O O . ALA A 1 242 ? 11.055 -5.116 -18.687 1.00 95.81 242 ALA A O 1
ATOM 1940 N N . ALA A 1 243 ? 11.328 -3.167 -19.780 1.00 97.00 243 ALA A N 1
ATOM 1941 C CA . ALA A 1 243 ? 11.084 -3.702 -21.119 1.00 97.00 243 ALA A CA 1
ATOM 1942 C C . ALA A 1 243 ? 12.102 -4.784 -21.508 1.00 97.00 243 ALA A C 1
ATOM 1944 O O . ALA A 1 243 ? 11.725 -5.868 -21.950 1.00 97.00 243 ALA A O 1
ATOM 1945 N N . LYS A 1 244 ? 13.394 -4.518 -21.271 1.00 95.62 244 LYS A N 1
ATOM 1946 C CA . LYS A 1 244 ? 14.492 -5.449 -21.556 1.00 95.62 244 LYS A CA 1
ATOM 1947 C C . LYS A 1 244 ? 14.384 -6.735 -20.737 1.00 95.62 244 LYS A C 1
ATOM 1949 O O . LYS A 1 244 ? 14.568 -7.815 -21.283 1.00 95.62 244 LYS A O 1
ATOM 1954 N N . ASP A 1 245 ? 14.128 -6.630 -19.431 1.00 95.06 245 ASP A N 1
ATOM 1955 C CA . ASP A 1 245 ? 13.978 -7.796 -18.544 1.00 95.06 245 ASP A CA 1
ATOM 1956 C C . ASP A 1 245 ? 12.764 -8.655 -18.926 1.00 95.06 245 ASP A C 1
ATOM 1958 O O . ASP A 1 245 ? 12.823 -9.878 -18.848 1.00 95.06 245 ASP A O 1
ATOM 1962 N N . ALA A 1 246 ? 11.694 -8.020 -19.411 1.00 95.19 246 ALA A N 1
ATOM 1963 C CA . ALA A 1 246 ? 10.503 -8.700 -19.910 1.00 95.19 246 ALA A CA 1
ATOM 1964 C C . ALA A 1 246 ? 10.666 -9.314 -21.316 1.00 95.19 246 ALA A C 1
ATOM 1966 O O . ALA A 1 246 ? 9.757 -10.002 -21.775 1.00 95.19 246 ALA A O 1
ATOM 1967 N N . GLY A 1 247 ? 11.788 -9.070 -22.005 1.00 95.69 247 GLY A N 1
ATOM 1968 C CA . GLY A 1 247 ? 12.029 -9.536 -23.376 1.00 95.69 247 GLY A CA 1
ATOM 1969 C C . GLY A 1 247 ? 11.301 -8.733 -24.462 1.00 95.69 247 GLY A C 1
ATOM 1970 O O . GLY A 1 247 ? 11.284 -9.142 -25.620 1.00 95.69 247 GLY A O 1
ATOM 1971 N N . PHE A 1 248 ? 10.711 -7.582 -24.128 1.00 97.31 248 PHE A N 1
ATOM 1972 C CA . PHE A 1 248 ? 10.051 -6.696 -25.091 1.00 97.31 248 PHE A CA 1
ATOM 1973 C C . PHE A 1 248 ? 11.076 -5.743 -25.712 1.00 97.31 248 PHE A C 1
ATOM 1975 O O . PHE A 1 248 ? 11.139 -4.558 -25.377 1.00 97.31 248 PHE A O 1
ATOM 1982 N N . PHE A 1 249 ? 11.945 -6.289 -26.568 1.00 96.00 249 PHE A N 1
ATOM 1983 C CA . PHE A 1 249 ? 13.086 -5.556 -27.124 1.00 96.00 249 PHE A CA 1
ATOM 1984 C C . PHE A 1 249 ? 12.684 -4.357 -27.974 1.00 96.00 249 PHE A C 1
ATOM 1986 O O . PHE A 1 249 ? 13.383 -3.355 -27.959 1.00 96.00 249 PHE A O 1
ATOM 1993 N N . ASP A 1 250 ? 11.553 -4.418 -28.663 1.00 96.12 250 ASP A N 1
ATOM 1994 C CA . ASP A 1 250 ? 11.006 -3.288 -29.407 1.00 96.12 250 ASP A CA 1
ATOM 1995 C C . ASP A 1 250 ? 10.647 -2.111 -28.482 1.00 96.12 250 ASP A C 1
ATOM 1997 O O . ASP A 1 250 ? 11.132 -1.001 -28.691 1.00 96.12 250 ASP A O 1
ATOM 2001 N N . ILE A 1 251 ? 9.930 -2.369 -27.381 1.00 96.94 251 ILE A N 1
ATOM 2002 C CA . ILE A 1 251 ? 9.632 -1.352 -26.358 1.00 96.94 251 ILE A CA 1
ATOM 2003 C C . ILE A 1 251 ? 10.933 -0.848 -25.720 1.00 96.94 251 ILE A C 1
ATOM 2005 O O . ILE A 1 251 ? 11.104 0.350 -25.505 1.00 96.94 251 ILE A O 1
ATOM 2009 N N . ALA A 1 252 ? 11.883 -1.744 -25.434 1.00 96.75 252 ALA A N 1
ATOM 2010 C CA . ALA A 1 252 ? 13.172 -1.362 -24.868 1.00 96.75 252 ALA A CA 1
ATOM 2011 C C . ALA A 1 252 ? 13.956 -0.434 -25.811 1.00 96.75 252 ALA A C 1
ATOM 2013 O O . ALA A 1 252 ? 14.546 0.539 -25.350 1.00 96.75 252 ALA A O 1
ATOM 2014 N N . LEU A 1 253 ? 13.936 -0.687 -27.120 1.00 95.94 253 LEU A N 1
ATOM 2015 C CA . LEU A 1 253 ? 14.584 0.172 -28.110 1.00 95.94 253 LEU A CA 1
ATOM 2016 C C . LEU A 1 253 ? 13.925 1.549 -28.188 1.00 95.94 253 LEU A C 1
ATOM 2018 O O . LEU A 1 253 ? 14.641 2.546 -28.211 1.00 95.94 253 LEU A O 1
ATOM 2022 N N . GLU A 1 254 ? 12.594 1.621 -28.140 1.00 94.94 254 GLU A N 1
ATOM 2023 C CA . GLU A 1 254 ? 11.883 2.902 -28.060 1.00 94.94 254 GLU A CA 1
ATOM 2024 C C . GLU A 1 254 ? 12.203 3.672 -26.770 1.00 94.94 254 GLU A C 1
ATOM 2026 O O . GLU A 1 254 ? 12.290 4.897 -26.780 1.00 94.94 254 GLU A O 1
ATOM 2031 N N . CYS A 1 255 ? 12.386 2.981 -25.641 1.00 93.88 255 CYS A N 1
ATOM 2032 C CA . CYS A 1 255 ? 12.841 3.617 -24.404 1.00 93.88 255 CYS A CA 1
ATOM 2033 C C . CYS A 1 255 ? 14.281 4.137 -24.533 1.00 93.88 255 CYS A C 1
ATOM 2035 O O . CYS A 1 255 ? 14.576 5.235 -24.068 1.00 93.88 255 CYS A O 1
ATOM 2037 N N . ALA A 1 256 ? 15.170 3.364 -25.162 1.00 93.00 256 ALA A N 1
ATOM 2038 C CA . ALA A 1 256 ? 16.583 3.702 -25.320 1.00 93.00 256 ALA A CA 1
ATOM 2039 C C . ALA A 1 256 ? 16.839 4.827 -26.337 1.00 93.00 256 ALA A C 1
ATOM 2041 O O . ALA A 1 256 ? 17.826 5.543 -26.200 1.00 93.00 256 ALA A O 1
ATOM 2042 N N . SER A 1 257 ? 15.969 5.001 -27.338 1.00 90.38 257 SER A N 1
ATOM 2043 C CA . SER A 1 257 ? 16.112 6.055 -28.352 1.00 90.38 257 SER A CA 1
ATOM 2044 C C . SER A 1 257 ? 15.788 7.459 -27.833 1.00 90.38 257 SER A C 1
ATOM 2046 O O . SER A 1 257 ? 16.066 8.447 -28.509 1.00 90.38 257 SER A O 1
ATOM 2048 N N . MET A 1 258 ? 15.150 7.560 -26.667 1.00 85.44 258 MET A N 1
ATOM 2049 C CA . MET A 1 258 ? 14.705 8.820 -26.078 1.00 85.44 258 MET A CA 1
ATOM 2050 C C . MET A 1 258 ? 15.806 9.451 -25.215 1.00 85.44 258 MET A C 1
ATOM 2052 O O . MET A 1 258 ? 16.535 8.759 -24.503 1.00 85.44 258 MET A O 1
ATOM 2056 N N . SER A 1 259 ? 15.891 10.785 -25.229 1.00 71.69 259 SER A N 1
ATOM 2057 C CA . SER A 1 259 ? 16.812 11.522 -24.354 1.00 71.69 259 SER A CA 1
ATOM 2058 C C . SER A 1 259 ? 16.469 11.258 -22.881 1.00 71.69 259 SER A C 1
ATOM 2060 O O . SER A 1 259 ? 15.315 11.410 -22.478 1.00 71.69 259 SER A O 1
ATOM 2062 N N . GLY A 1 260 ? 17.453 10.815 -22.092 1.00 75.06 260 GLY A N 1
ATOM 2063 C CA . GLY A 1 260 ? 17.292 10.492 -20.667 1.00 75.06 260 GLY A CA 1
ATOM 2064 C C . GLY A 1 260 ? 17.534 9.026 -20.286 1.00 75.06 260 GLY A C 1
ATOM 2065 O O . GLY A 1 260 ? 17.481 8.699 -19.101 1.00 75.06 260 GLY A O 1
ATOM 2066 N N . ALA A 1 261 ? 17.811 8.137 -21.245 1.00 81.12 261 A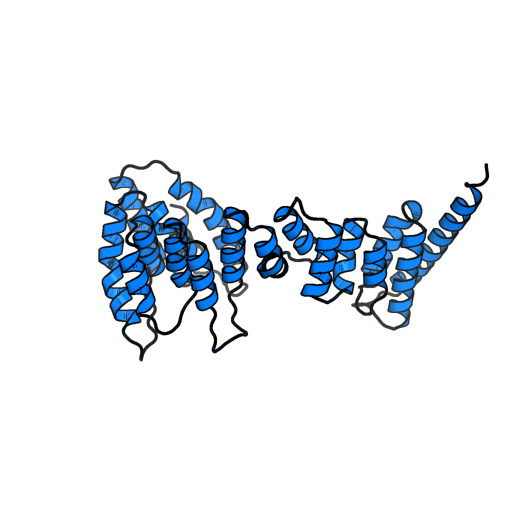LA A N 1
ATOM 2067 C CA . ALA A 1 261 ? 18.305 6.797 -20.936 1.00 81.12 261 ALA A CA 1
ATOM 2068 C C . ALA A 1 261 ? 19.775 6.874 -20.495 1.00 81.12 261 ALA A C 1
ATOM 2070 O O . ALA A 1 261 ? 20.590 7.503 -21.165 1.00 81.12 261 ALA A O 1
ATOM 2071 N N . ASP A 1 262 ? 20.120 6.235 -19.376 1.00 85.38 262 ASP A N 1
ATOM 2072 C CA . ASP A 1 262 ? 21.495 6.230 -18.870 1.00 85.38 262 ASP A CA 1
ATOM 2073 C C . ASP A 1 262 ? 22.434 5.451 -19.817 1.00 85.38 262 ASP A C 1
ATOM 2075 O O . ASP A 1 262 ? 22.253 4.236 -19.979 1.00 85.38 262 ASP A O 1
ATOM 2079 N N . PRO A 1 263 ? 23.455 6.091 -20.422 1.00 87.56 263 PRO A N 1
ATOM 2080 C CA . PRO A 1 263 ? 24.324 5.432 -21.390 1.00 87.56 263 PRO A CA 1
ATOM 2081 C C . PRO A 1 263 ? 25.069 4.232 -20.808 1.00 87.56 263 PRO A C 1
ATOM 2083 O O . PRO A 1 263 ? 25.193 3.218 -21.490 1.00 87.56 263 PRO A O 1
ATOM 2086 N N . SER A 1 264 ? 25.488 4.283 -19.537 1.00 87.88 264 SER A N 1
ATOM 2087 C CA . SER A 1 264 ? 26.193 3.164 -18.893 1.00 87.88 264 SER A CA 1
ATOM 2088 C C . SER A 1 264 ? 25.310 1.909 -18.795 1.00 87.88 264 SER A C 1
ATOM 2090 O O . SER A 1 264 ? 25.778 0.772 -18.917 1.00 87.88 264 SER A O 1
ATOM 2092 N N . THR A 1 265 ? 24.003 2.103 -18.603 1.00 89.44 265 THR A N 1
ATOM 2093 C CA . THR A 1 265 ? 22.997 1.038 -18.588 1.00 89.44 265 THR A CA 1
ATOM 2094 C C . THR A 1 265 ? 22.797 0.452 -19.985 1.00 89.44 265 THR A C 1
ATOM 2096 O O . THR A 1 265 ? 22.685 -0.769 -20.127 1.00 89.44 265 THR A O 1
ATOM 2099 N N . LEU A 1 266 ? 22.798 1.298 -21.020 1.00 92.75 266 LEU A N 1
ATOM 2100 C CA . LEU A 1 266 ? 22.710 0.866 -22.416 1.00 92.75 266 LEU A CA 1
ATOM 2101 C C . LEU A 1 266 ? 23.966 0.084 -22.844 1.00 92.75 266 LEU A C 1
ATOM 2103 O O . LEU A 1 266 ? 23.840 -1.008 -23.394 1.00 92.75 266 LEU A O 1
ATOM 2107 N N . VAL A 1 267 ? 25.171 0.564 -22.514 1.00 92.06 267 VAL A N 1
ATOM 2108 C CA . VAL A 1 267 ? 26.443 -0.138 -22.782 1.00 92.06 267 VAL A CA 1
ATOM 2109 C C . VAL A 1 267 ? 26.459 -1.523 -22.132 1.00 92.06 267 VAL A C 1
ATOM 2111 O O . VAL A 1 267 ? 26.747 -2.521 -22.798 1.00 92.06 267 VAL A O 1
ATOM 2114 N N . ARG A 1 268 ? 26.068 -1.619 -20.852 1.00 92.12 268 ARG A N 1
ATOM 2115 C CA . ARG A 1 268 ? 25.942 -2.909 -20.151 1.00 92.12 268 ARG A CA 1
ATOM 2116 C C . ARG A 1 268 ? 24.954 -3.846 -20.846 1.00 92.12 268 ARG A C 1
ATOM 2118 O O . ARG A 1 268 ? 25.255 -5.023 -21.025 1.00 92.12 268 ARG A O 1
ATOM 2125 N N . ALA A 1 269 ? 23.805 -3.332 -21.285 1.00 94.31 269 ALA A N 1
ATOM 2126 C CA . ALA A 1 269 ? 22.833 -4.128 -22.027 1.00 94.31 269 ALA A CA 1
ATOM 2127 C C . ALA A 1 269 ? 23.373 -4.601 -23.388 1.00 94.31 269 ALA A C 1
ATOM 2129 O O . ALA A 1 269 ? 23.173 -5.762 -23.738 1.00 94.31 269 ALA A O 1
ATOM 2130 N N . ALA A 1 270 ? 24.092 -3.756 -24.131 1.00 94.56 270 ALA A N 1
ATOM 2131 C CA . ALA A 1 270 ? 24.706 -4.144 -25.400 1.00 94.56 270 ALA A CA 1
ATOM 2132 C C . ALA A 1 270 ? 25.699 -5.302 -25.223 1.00 94.56 270 ALA A C 1
ATOM 2134 O O . ALA A 1 270 ? 25.644 -6.282 -25.966 1.00 94.56 270 ALA A O 1
ATOM 2135 N N . ARG A 1 271 ? 26.544 -5.241 -24.187 1.00 94.56 271 ARG A N 1
ATOM 2136 C CA . ARG A 1 271 ? 27.451 -6.336 -23.818 1.00 94.56 271 ARG A CA 1
ATOM 2137 C C . ARG A 1 271 ? 26.696 -7.629 -23.506 1.00 94.56 271 ARG A C 1
ATOM 2139 O O . ARG A 1 271 ? 27.013 -8.678 -24.060 1.00 94.56 271 ARG A O 1
ATOM 2146 N N . ASP A 1 272 ? 25.699 -7.559 -22.625 1.00 94.44 272 ASP A N 1
ATOM 2147 C CA . ASP A 1 272 ? 25.005 -8.743 -22.104 1.00 94.44 272 ASP A CA 1
ATOM 2148 C C . ASP A 1 272 ? 24.172 -9.473 -23.182 1.00 94.44 272 ASP A C 1
ATOM 2150 O O . ASP A 1 272 ? 23.930 -10.681 -23.076 1.00 94.44 272 ASP A O 1
ATOM 2154 N N . PHE A 1 273 ? 23.747 -8.753 -24.228 1.00 93.69 273 PHE A N 1
ATOM 2155 C CA . PHE A 1 273 ? 22.927 -9.281 -25.324 1.00 93.69 273 PHE A CA 1
ATOM 2156 C C . PHE A 1 273 ? 23.680 -9.491 -26.639 1.00 93.69 273 PHE A C 1
ATOM 2158 O O . PHE A 1 273 ? 23.097 -10.058 -27.558 1.00 93.69 273 PHE A O 1
ATOM 2165 N N . GLN A 1 274 ? 24.963 -9.131 -26.726 1.00 91.38 274 GLN A N 1
ATOM 2166 C CA . GLN A 1 274 ? 25.769 -9.194 -27.952 1.00 91.38 274 GLN A CA 1
ATOM 2167 C C . GLN A 1 274 ? 25.612 -10.500 -28.743 1.00 91.38 274 GLN A C 1
ATOM 2169 O O . GLN A 1 274 ? 25.462 -10.456 -29.958 1.00 91.38 274 GLN A O 1
ATOM 2174 N N . LYS A 1 275 ? 25.629 -11.648 -28.055 1.00 89.12 275 LYS A N 1
ATOM 2175 C CA . LYS A 1 275 ? 25.497 -12.978 -28.678 1.00 89.12 275 LYS A CA 1
ATOM 2176 C C . LYS A 1 275 ? 24.064 -13.500 -28.733 1.00 89.12 275 LYS A C 1
ATOM 2178 O O . LYS A 1 275 ? 23.754 -14.340 -29.565 1.00 89.12 275 LYS A O 1
ATOM 2183 N N . LYS A 1 276 ? 23.212 -13.062 -27.803 1.00 91.31 276 LYS A N 1
ATOM 2184 C CA . LYS A 1 276 ? 21.843 -13.578 -27.648 1.00 91.31 276 LYS A CA 1
ATOM 2185 C C . LYS A 1 276 ? 20.883 -12.899 -28.616 1.00 91.31 276 LYS A C 1
ATOM 2187 O O . LYS A 1 276 ? 20.066 -13.565 -29.227 1.00 91.31 276 LYS A O 1
ATOM 2192 N N . GLU A 1 277 ? 21.015 -11.582 -28.745 1.00 93.19 277 GLU A N 1
ATOM 2193 C CA . GLU A 1 277 ? 20.170 -10.720 -29.569 1.00 93.19 277 GLU A CA 1
ATOM 2194 C C . GLU A 1 277 ? 21.037 -9.649 -30.259 1.00 93.19 277 GLU A C 1
ATOM 2196 O O . GLU A 1 277 ? 21.014 -8.473 -29.875 1.00 93.19 277 GLU A O 1
ATOM 2201 N N . PRO A 1 278 ? 21.836 -10.022 -31.279 1.00 92.88 278 PRO A N 1
ATOM 2202 C CA . PRO A 1 278 ? 22.837 -9.127 -31.865 1.00 92.88 278 PRO A CA 1
ATOM 2203 C C . PRO A 1 278 ? 22.252 -7.833 -32.450 1.00 92.88 278 PRO A C 1
ATOM 2205 O O . PRO A 1 278 ? 22.840 -6.762 -32.313 1.00 92.88 278 PRO A O 1
ATOM 2208 N N . LYS A 1 279 ? 21.056 -7.895 -33.054 1.00 93.50 279 LYS A N 1
ATOM 2209 C CA . LYS A 1 279 ? 20.363 -6.707 -33.590 1.00 93.50 279 LYS A CA 1
ATOM 2210 C C . LYS A 1 279 ? 19.994 -5.713 -32.487 1.00 93.50 279 LYS A C 1
ATOM 2212 O O . LYS A 1 279 ? 20.244 -4.519 -32.634 1.00 93.50 279 LYS A O 1
ATOM 2217 N N . PHE A 1 280 ? 19.448 -6.209 -31.376 1.00 94.50 280 PHE A N 1
ATOM 2218 C CA . PHE A 1 280 ? 19.132 -5.390 -30.207 1.00 94.50 280 PHE A CA 1
ATOM 2219 C C . PHE A 1 280 ? 20.402 -4.773 -29.608 1.00 94.50 280 PHE A C 1
ATOM 2221 O O . PHE A 1 280 ? 20.448 -3.567 -29.376 1.00 94.50 280 PHE A O 1
ATOM 2228 N N . ALA A 1 281 ? 21.454 -5.578 -29.429 1.00 94.75 281 ALA A N 1
ATOM 2229 C CA . ALA A 1 281 ? 22.730 -5.120 -28.886 1.00 94.75 281 ALA A CA 1
ATOM 2230 C C . ALA A 1 281 ? 23.362 -3.999 -29.727 1.00 94.75 281 ALA A C 1
ATOM 2232 O O . ALA A 1 281 ? 23.802 -2.996 -29.167 1.00 94.75 281 ALA A O 1
ATOM 2233 N N . ALA A 1 282 ? 23.348 -4.127 -31.058 1.00 94.00 282 ALA A N 1
ATOM 2234 C CA . ALA A 1 282 ? 23.848 -3.095 -31.962 1.00 94.00 282 ALA A CA 1
ATOM 2235 C C . ALA A 1 282 ? 23.066 -1.778 -31.818 1.00 94.00 282 ALA A C 1
ATOM 2237 O O . ALA A 1 282 ? 23.663 -0.716 -31.660 1.00 94.00 282 ALA A O 1
ATOM 2238 N N . MET A 1 283 ? 21.732 -1.831 -31.819 1.00 95.06 283 MET A N 1
ATOM 2239 C CA . MET A 1 283 ? 20.915 -0.619 -31.702 1.00 95.06 283 MET A CA 1
ATOM 2240 C C . MET A 1 283 ? 21.075 0.072 -30.343 1.00 95.06 283 MET A C 1
ATOM 2242 O O . MET A 1 283 ? 21.214 1.291 -30.284 1.00 95.06 283 MET A O 1
ATOM 2246 N N . VAL A 1 284 ? 21.112 -0.690 -29.249 1.00 94.81 284 VAL A N 1
ATOM 2247 C CA . VAL A 1 284 ? 21.323 -0.128 -27.909 1.00 94.81 284 VAL A CA 1
ATOM 2248 C C . VAL A 1 284 ? 22.725 0.479 -27.770 1.00 94.81 284 VAL A C 1
ATOM 2250 O O . VAL A 1 284 ? 22.857 1.562 -27.201 1.00 94.81 284 VAL A O 1
ATOM 2253 N N . ALA A 1 285 ? 23.760 -0.160 -28.329 1.00 93.75 285 ALA A N 1
ATOM 2254 C CA . ALA A 1 285 ? 25.114 0.398 -28.366 1.00 93.75 285 ALA A CA 1
ATOM 2255 C C . ALA A 1 285 ? 25.176 1.707 -29.168 1.00 93.75 285 ALA A C 1
ATOM 2257 O O . ALA A 1 285 ? 25.822 2.665 -28.745 1.00 93.75 285 ALA A O 1
ATOM 2258 N N . TRP A 1 286 ? 24.461 1.772 -30.295 1.00 93.31 286 TRP A N 1
ATOM 2259 C CA . TRP A 1 286 ? 24.330 2.991 -31.089 1.00 93.31 286 TRP A CA 1
ATOM 2260 C C . TRP A 1 286 ? 23.656 4.125 -30.307 1.00 93.31 286 TRP A C 1
ATOM 2262 O O . TRP A 1 286 ? 24.153 5.253 -30.319 1.00 93.31 286 TRP A O 1
ATOM 2272 N N . PHE A 1 287 ? 22.560 3.844 -29.595 1.00 93.88 287 PHE A N 1
ATOM 2273 C CA . PHE A 1 287 ? 21.895 4.846 -28.756 1.00 93.88 287 PHE A CA 1
ATOM 2274 C C . PHE A 1 287 ? 22.793 5.320 -27.608 1.00 93.88 287 PHE A C 1
ATOM 2276 O O . PHE A 1 287 ? 22.871 6.523 -27.358 1.00 93.88 287 PHE A O 1
ATOM 2283 N N . ALA A 1 288 ? 23.537 4.409 -26.971 1.00 91.56 288 ALA A N 1
ATOM 2284 C CA . ALA A 1 288 ? 24.510 4.755 -25.938 1.00 91.56 288 ALA A CA 1
ATOM 2285 C C . ALA A 1 288 ? 25.593 5.707 -26.469 1.00 91.56 288 ALA A C 1
ATOM 2287 O O . ALA A 1 288 ? 25.824 6.767 -25.889 1.00 91.56 288 ALA A O 1
ATOM 2288 N N . LEU A 1 289 ? 26.205 5.360 -27.607 1.00 90.81 289 LEU A N 1
ATOM 2289 C CA . LEU A 1 289 ? 27.220 6.182 -28.265 1.00 90.81 289 LEU A CA 1
ATOM 2290 C C . LEU A 1 289 ? 26.664 7.556 -28.656 1.00 90.81 289 LEU A C 1
ATOM 2292 O O . LEU A 1 289 ? 27.285 8.575 -28.369 1.00 90.81 289 LEU A O 1
ATOM 2296 N N . SER A 1 290 ? 25.475 7.592 -29.262 1.00 89.81 290 SER A N 1
ATOM 2297 C CA . SER A 1 290 ? 24.810 8.838 -29.665 1.00 89.81 290 SER A CA 1
ATOM 2298 C C . SER A 1 290 ? 24.547 9.756 -28.467 1.00 89.81 290 SER A C 1
ATOM 2300 O O . SER A 1 290 ? 24.781 10.964 -28.546 1.00 89.81 290 SER A O 1
ATOM 2302 N N . SER A 1 291 ? 24.108 9.185 -27.340 1.00 88.44 291 SER A N 1
ATOM 2303 C CA . SER A 1 291 ? 23.884 9.930 -26.102 1.00 88.44 291 SER A CA 1
ATOM 2304 C C . SER A 1 291 ? 25.191 10.478 -25.524 1.00 88.44 291 SER A C 1
ATOM 2306 O O . SER A 1 291 ? 25.244 11.654 -25.175 1.00 88.44 291 SER A O 1
ATOM 2308 N N . LEU A 1 292 ? 26.250 9.664 -25.458 1.00 88.25 292 LEU A N 1
ATOM 2309 C CA . LEU A 1 292 ? 27.563 10.083 -24.945 1.00 88.25 292 LEU A CA 1
ATOM 2310 C C . LEU A 1 292 ? 28.177 11.205 -25.793 1.00 88.25 292 LEU A C 1
ATOM 2312 O O . LEU A 1 292 ? 28.657 12.197 -25.251 1.00 88.25 292 LEU A O 1
ATOM 2316 N N . LEU A 1 293 ? 28.109 11.091 -27.123 1.00 87.75 293 LEU A N 1
ATOM 2317 C CA . LEU A 1 293 ? 28.601 12.122 -28.047 1.00 87.75 293 LEU A CA 1
ATOM 2318 C C . LEU A 1 293 ? 27.822 13.439 -27.937 1.00 87.75 293 LEU A C 1
ATOM 2320 O O . LEU A 1 293 ? 28.371 14.501 -28.215 1.00 87.75 293 LEU A O 1
ATOM 2324 N N . SER A 1 294 ? 26.564 13.372 -27.500 1.00 86.50 294 SER A N 1
ATOM 2325 C CA . SER A 1 294 ? 25.720 14.545 -27.247 1.00 86.50 294 SER A CA 1
ATOM 2326 C C . SER A 1 294 ? 25.906 15.130 -25.838 1.00 86.50 294 SER A C 1
ATOM 2328 O O . SER A 1 294 ? 25.150 16.015 -25.445 1.00 86.50 294 SER A O 1
ATOM 2330 N N . GLY A 1 295 ? 26.883 14.641 -25.062 1.00 83.00 295 GLY A N 1
ATOM 2331 C CA . GLY A 1 295 ? 27.148 15.087 -23.689 1.00 83.00 295 GLY A CA 1
ATOM 2332 C C . GLY A 1 295 ? 26.180 14.529 -22.640 1.00 83.00 295 GLY A C 1
ATOM 2333 O O . GLY A 1 295 ? 26.079 15.083 -21.549 1.00 83.00 295 GLY A O 1
ATOM 2334 N N . GLY A 1 296 ? 25.438 13.466 -22.963 1.00 79.94 296 GLY A N 1
ATOM 2335 C CA . GLY A 1 296 ? 24.511 12.807 -22.046 1.00 79.94 296 GLY A CA 1
ATOM 2336 C C . GLY A 1 296 ? 25.184 11.786 -21.122 1.00 79.94 296 GLY A C 1
ATOM 2337 O O . GLY A 1 296 ? 26.249 11.252 -21.426 1.00 79.94 296 GLY A O 1
ATOM 2338 N N . GLY A 1 297 ? 24.500 11.461 -20.024 1.00 75.25 297 GLY A N 1
ATOM 2339 C CA . GLY A 1 297 ? 24.972 10.543 -18.982 1.00 75.25 297 GLY A CA 1
ATOM 2340 C C . GLY A 1 297 ? 25.312 11.268 -17.682 1.00 75.25 297 GLY A C 1
ATOM 2341 O O . GLY A 1 297 ? 25.689 12.437 -17.688 1.00 75.25 297 GLY A O 1
ATOM 2342 N N . TYR A 1 298 ? 25.130 10.581 -16.557 1.00 70.50 298 TYR A N 1
ATOM 2343 C CA . TYR A 1 298 ? 25.563 11.069 -15.250 1.00 70.50 298 TYR A CA 1
ATOM 2344 C C . TYR A 1 298 ? 27.020 10.647 -15.039 1.00 70.50 298 TYR A C 1
ATOM 2346 O O . TYR A 1 298 ? 27.296 9.451 -15.075 1.00 70.50 298 TYR A O 1
ATOM 2354 N N . ASP A 1 299 ? 27.932 11.609 -14.868 1.00 71.81 299 ASP A N 1
ATOM 2355 C CA . ASP A 1 299 ? 29.387 11.384 -14.796 1.00 71.81 299 ASP A CA 1
ATOM 2356 C C . ASP A 1 299 ? 29.917 10.434 -15.895 1.00 71.81 299 ASP A C 1
ATOM 2358 O O . ASP A 1 299 ? 30.460 9.366 -15.595 1.00 71.81 299 ASP A O 1
ATOM 2362 N N . PRO A 1 300 ? 29.747 10.782 -17.188 1.00 71.88 300 PRO A N 1
ATOM 2363 C CA . PRO A 1 300 ? 30.113 9.893 -18.283 1.00 71.88 300 PRO A CA 1
ATOM 2364 C C . PRO A 1 300 ? 31.622 9.622 -18.290 1.00 71.88 300 PRO A C 1
ATOM 2366 O O . PRO A 1 300 ? 32.441 10.546 -18.286 1.00 71.88 300 PRO A O 1
ATOM 2369 N N . VAL A 1 301 ? 32.003 8.344 -18.347 1.00 77.75 301 VAL A N 1
ATOM 2370 C CA . VAL A 1 301 ? 33.411 7.935 -18.395 1.00 77.75 301 VAL A CA 1
ATOM 2371 C C . VAL A 1 301 ? 33.828 7.758 -19.859 1.00 77.75 301 VAL A C 1
ATOM 2373 O O . VAL A 1 301 ? 33.121 7.084 -20.608 1.00 77.75 301 VAL A O 1
ATOM 2376 N N . PRO A 1 302 ? 34.994 8.269 -20.303 1.00 75.62 302 PRO A N 1
ATOM 2377 C CA . PRO A 1 302 ? 35.462 8.082 -21.683 1.00 75.62 302 PRO A CA 1
ATOM 2378 C C . PRO A 1 302 ? 35.529 6.613 -22.137 1.00 75.62 302 PRO A C 1
ATOM 2380 O O . PRO A 1 302 ? 35.370 6.318 -23.321 1.00 75.62 302 PRO A O 1
ATOM 2383 N N . ALA A 1 303 ? 35.729 5.689 -21.192 1.00 82.12 303 ALA A N 1
ATOM 2384 C CA . ALA A 1 303 ? 35.698 4.250 -21.432 1.00 82.12 303 ALA A CA 1
ATOM 2385 C C . ALA A 1 303 ? 34.334 3.757 -21.949 1.00 82.12 303 ALA A C 1
ATOM 2387 O O . ALA A 1 303 ? 34.311 2.884 -22.811 1.00 82.12 303 ALA A O 1
ATOM 2388 N N . ASP A 1 304 ? 33.214 4.353 -21.520 1.00 80.88 304 ASP A N 1
ATOM 2389 C CA . ASP A 1 304 ? 31.873 3.940 -21.956 1.00 80.88 304 ASP A CA 1
ATOM 2390 C C . ASP A 1 304 ? 31.668 4.162 -23.461 1.00 80.88 304 ASP A C 1
ATOM 2392 O O . ASP A 1 304 ? 30.992 3.375 -24.123 1.00 80.88 304 ASP A O 1
ATOM 2396 N N . ALA A 1 305 ? 32.284 5.202 -24.035 1.00 83.56 305 ALA A N 1
ATOM 2397 C CA . ALA A 1 305 ? 32.219 5.459 -25.473 1.00 83.56 305 ALA A CA 1
ATOM 2398 C C . ALA A 1 305 ? 33.024 4.420 -26.271 1.00 83.56 305 ALA A C 1
ATOM 2400 O O . ALA A 1 305 ? 32.557 3.931 -27.302 1.00 83.56 305 ALA A O 1
ATOM 2401 N N . ALA A 1 306 ? 34.211 4.048 -25.782 1.00 87.31 306 ALA A N 1
ATOM 2402 C CA . ALA A 1 306 ? 35.032 3.001 -26.390 1.00 87.31 306 ALA A CA 1
ATOM 2403 C C . ALA A 1 306 ? 34.348 1.625 -26.305 1.00 87.31 306 ALA A C 1
ATOM 2405 O O . ALA A 1 306 ? 34.322 0.875 -27.286 1.00 87.31 306 ALA A O 1
ATOM 2406 N N . ASP A 1 307 ? 33.732 1.325 -25.165 1.00 90.25 307 ASP A N 1
ATOM 2407 C CA . ASP A 1 307 ? 32.941 0.119 -24.948 1.00 90.25 307 ASP A CA 1
ATOM 2408 C C . ASP A 1 307 ? 31.714 0.083 -25.867 1.00 90.25 307 ASP A C 1
ATOM 2410 O O . ASP A 1 307 ? 31.479 -0.924 -26.535 1.00 90.25 307 ASP A O 1
ATOM 2414 N N . ALA A 1 308 ? 30.968 1.189 -25.991 1.00 89.25 308 ALA A N 1
ATOM 2415 C CA . ALA A 1 308 ? 29.831 1.288 -26.907 1.00 89.25 308 ALA A CA 1
ATOM 2416 C C . ALA A 1 308 ? 30.238 0.982 -28.358 1.00 89.25 308 ALA A C 1
ATOM 2418 O O . ALA A 1 308 ? 29.585 0.179 -29.026 1.00 89.25 308 ALA A O 1
ATOM 2419 N N . VAL A 1 309 ? 31.347 1.564 -28.834 1.00 91.25 309 VAL A N 1
ATOM 2420 C CA . VAL A 1 309 ? 31.902 1.275 -30.167 1.00 91.25 309 VAL A CA 1
ATOM 2421 C C . VAL A 1 309 ? 32.276 -0.203 -30.287 1.00 91.25 309 VAL A C 1
ATOM 2423 O O . VAL A 1 309 ? 31.906 -0.852 -31.265 1.00 91.25 309 VAL A O 1
ATOM 2426 N N . THR A 1 310 ? 32.957 -0.758 -29.285 1.00 93.12 310 THR A N 1
ATOM 2427 C CA . THR A 1 310 ? 33.387 -2.163 -29.273 1.00 93.12 310 THR A CA 1
ATOM 2428 C C . THR A 1 310 ? 32.197 -3.117 -29.370 1.00 93.12 310 THR A C 1
ATOM 2430 O O . THR A 1 310 ? 32.182 -4.014 -30.217 1.00 93.12 310 THR A O 1
ATOM 2433 N N . TYR A 1 311 ? 31.167 -2.911 -28.546 1.00 92.69 311 TYR A N 1
ATOM 2434 C CA . TYR A 1 311 ? 29.980 -3.763 -28.549 1.00 92.69 311 TYR A CA 1
ATOM 2435 C C . TYR A 1 311 ? 29.144 -3.587 -29.817 1.00 92.69 311 TYR A C 1
ATOM 2437 O O . TYR A 1 311 ? 28.642 -4.587 -30.328 1.00 92.69 311 TYR A O 1
ATOM 2445 N N . LEU A 1 312 ? 29.056 -2.371 -30.370 1.00 91.38 312 LEU A N 1
ATOM 2446 C CA . LEU A 1 312 ? 28.406 -2.115 -31.657 1.00 91.38 312 LEU A CA 1
ATOM 2447 C C . LEU A 1 312 ? 29.078 -2.904 -32.788 1.00 91.38 312 LEU A C 1
ATOM 2449 O O . LEU A 1 312 ? 28.400 -3.613 -33.532 1.00 91.38 312 LEU A O 1
ATOM 2453 N N . TRP A 1 313 ? 30.406 -2.815 -32.900 1.00 90.75 313 TRP A N 1
ATOM 2454 C CA . TRP A 1 313 ? 31.170 -3.521 -33.931 1.00 90.75 313 TRP A CA 1
ATOM 2455 C C . TRP A 1 313 ? 31.029 -5.034 -33.818 1.00 90.75 313 TRP A C 1
ATOM 2457 O O . TRP A 1 313 ? 30.756 -5.712 -34.807 1.00 90.75 313 TRP A O 1
ATOM 2467 N N . ALA A 1 314 ? 31.181 -5.572 -32.613 1.00 90.94 314 ALA A N 1
ATOM 2468 C CA . ALA A 1 314 ? 31.077 -7.006 -32.407 1.00 90.94 314 ALA A CA 1
ATOM 2469 C C . ALA A 1 314 ? 29.640 -7.523 -32.618 1.00 90.94 314 ALA A C 1
ATOM 2471 O O . ALA A 1 314 ? 29.464 -8.572 -33.230 1.00 90.94 314 ALA A O 1
ATOM 2472 N N . ALA A 1 315 ? 28.607 -6.763 -32.236 1.00 90.00 315 ALA A N 1
ATOM 2473 C CA . ALA A 1 315 ? 27.224 -7.099 -32.574 1.00 90.00 315 ALA A CA 1
ATOM 2474 C C . ALA A 1 315 ? 26.976 -7.069 -34.095 1.00 90.00 315 ALA A C 1
ATOM 2476 O O . ALA A 1 315 ? 26.313 -7.956 -34.629 1.00 90.00 315 ALA A O 1
ATOM 2477 N N . ALA A 1 316 ? 27.553 -6.105 -34.822 1.00 88.81 316 ALA A N 1
ATOM 2478 C CA . ALA A 1 316 ? 27.461 -6.047 -36.282 1.00 88.81 316 ALA A CA 1
ATOM 2479 C C . ALA A 1 316 ? 28.123 -7.258 -36.969 1.00 88.81 316 ALA A C 1
ATOM 2481 O O . ALA A 1 316 ? 27.590 -7.775 -37.955 1.00 88.81 316 ALA A O 1
ATOM 2482 N N . LEU A 1 317 ? 29.250 -7.743 -36.437 1.00 89.75 317 LEU A N 1
ATOM 2483 C CA . LEU A 1 317 ? 29.898 -8.968 -36.917 1.00 89.75 317 LEU A CA 1
ATOM 2484 C C . LEU A 1 317 ? 29.016 -10.204 -36.702 1.00 89.75 317 LEU A C 1
ATOM 2486 O O . LEU A 1 317 ? 28.877 -11.006 -37.624 1.00 89.75 317 LEU A O 1
ATOM 2490 N N . GLU A 1 318 ? 28.371 -10.326 -35.542 1.00 88.69 318 GLU A N 1
ATOM 2491 C CA . GLU A 1 318 ? 27.433 -11.421 -35.250 1.00 88.69 318 GLU A CA 1
ATOM 2492 C C . GLU A 1 318 ? 26.199 -11.381 -36.168 1.00 88.69 318 GLU A C 1
ATOM 2494 O O . GLU A 1 318 ? 25.802 -12.402 -36.728 1.00 88.69 318 GLU A O 1
ATOM 2499 N N . ILE A 1 319 ? 25.627 -10.195 -36.423 1.00 87.12 319 ILE A N 1
ATOM 2500 C CA . ILE A 1 319 ? 24.527 -10.029 -37.393 1.00 87.12 319 ILE A CA 1
ATOM 2501 C C . ILE A 1 319 ? 24.960 -10.507 -38.783 1.00 87.12 319 ILE A C 1
ATOM 2503 O O . ILE A 1 319 ? 24.205 -11.208 -39.462 1.00 87.12 319 ILE A O 1
ATOM 2507 N N . ARG A 1 320 ? 26.176 -10.139 -39.209 1.00 84.00 320 ARG A N 1
ATOM 2508 C CA . ARG A 1 320 ? 26.729 -10.583 -40.489 1.00 84.00 320 ARG A CA 1
ATOM 2509 C C . ARG A 1 320 ? 26.887 -12.101 -40.511 1.00 84.00 320 ARG A C 1
ATOM 2511 O O . ARG A 1 320 ? 26.459 -12.706 -41.480 1.00 84.00 320 ARG A O 1
ATOM 2518 N N . ALA A 1 321 ? 27.440 -12.722 -39.473 1.00 78.31 321 ALA A N 1
ATOM 2519 C CA . ALA A 1 321 ? 27.601 -14.176 -39.414 1.00 78.31 321 ALA A CA 1
ATOM 2520 C C . ALA A 1 321 ? 26.253 -14.919 -39.510 1.00 78.31 321 ALA A C 1
ATOM 2522 O O . ALA A 1 321 ? 26.120 -15.865 -40.287 1.00 78.31 321 ALA A O 1
ATOM 2523 N N . LEU A 1 322 ? 25.222 -14.438 -38.808 1.00 74.38 322 LEU A N 1
ATOM 2524 C CA . LEU A 1 322 ? 23.871 -15.012 -38.847 1.00 74.38 322 LEU A CA 1
ATOM 2525 C C . LEU A 1 322 ? 23.191 -14.866 -40.217 1.00 74.38 322 LEU A C 1
ATOM 2527 O O . LEU A 1 322 ? 22.457 -15.758 -40.634 1.00 74.38 322 LEU A O 1
ATOM 2531 N N . GLY A 1 323 ? 23.461 -13.780 -40.947 1.00 60.75 323 GLY A N 1
ATOM 2532 C CA . GLY A 1 323 ? 22.964 -13.587 -42.314 1.00 60.75 323 GLY A CA 1
ATOM 2533 C C . GLY A 1 323 ? 23.556 -14.560 -43.343 1.00 60.75 323 GLY A C 1
ATOM 2534 O O . GLY A 1 323 ? 22.955 -14.764 -44.392 1.00 60.75 323 GLY A O 1
ATOM 2535 N N . TRP A 1 324 ? 24.707 -15.174 -43.048 1.00 50.66 324 TRP A N 1
ATOM 2536 C CA . TRP A 1 324 ? 25.365 -16.160 -43.916 1.00 50.66 324 TRP A CA 1
ATOM 2537 C C . TRP A 1 324 ? 25.018 -17.610 -43.528 1.00 50.66 324 TRP A C 1
ATOM 2539 O O . TRP A 1 324 ? 25.143 -18.500 -44.360 1.00 50.66 324 TRP A O 1
ATOM 2549 N N . GLY A 1 325 ? 24.536 -17.852 -42.301 1.00 51.47 325 GLY A N 1
ATOM 2550 C C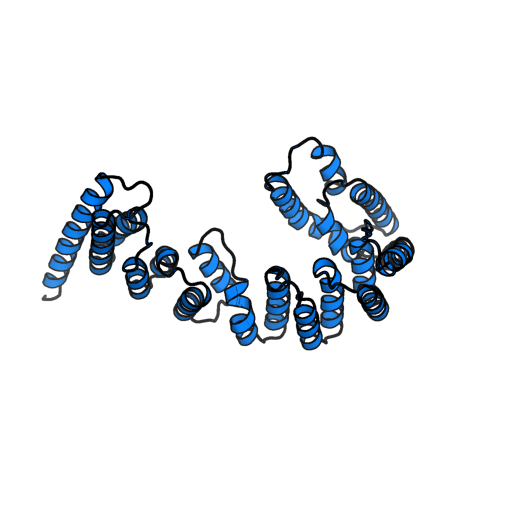A . GLY A 1 325 ? 24.132 -19.179 -41.806 1.00 51.47 325 GLY A CA 1
ATOM 2551 C C . GLY A 1 325 ? 22.691 -19.607 -42.127 1.00 51.47 325 GLY A C 1
ATOM 2552 O O . GLY A 1 325 ? 22.303 -20.712 -41.772 1.00 51.47 325 GLY A O 1
ATOM 2553 N N . GLY A 1 326 ? 21.887 -18.754 -42.773 1.00 42.81 326 GLY A N 1
ATOM 2554 C CA . GLY A 1 326 ? 20.513 -19.062 -43.213 1.00 42.81 326 GLY A CA 1
ATOM 2555 C C . GLY A 1 326 ? 20.398 -19.586 -44.652 1.00 42.81 326 GLY A C 1
ATOM 2556 O O . GLY A 1 326 ? 19.290 -19.703 -45.169 1.00 42.81 326 GLY A O 1
ATOM 2557 N N . VAL A 1 327 ? 21.529 -19.856 -45.311 1.00 42.12 327 VAL A N 1
ATOM 2558 C CA . VAL A 1 327 ? 21.608 -20.409 -46.671 1.00 42.12 327 VAL A CA 1
ATOM 2559 C C . VAL A 1 327 ? 22.502 -21.649 -46.647 1.00 42.12 327 VAL A C 1
ATOM 2561 O O . VAL A 1 327 ? 23.620 -21.621 -47.149 1.00 42.12 327 VAL A O 1
ATOM 2564 N N . THR A 1 328 ? 22.011 -22.722 -46.033 1.00 36.78 328 THR A N 1
ATOM 2565 C CA . THR A 1 328 ? 22.454 -24.119 -46.216 1.00 36.78 328 THR A CA 1
ATOM 2566 C C . THR A 1 328 ? 21.333 -25.036 -45.769 1.00 36.78 328 THR A C 1
ATOM 2568 O O . THR A 1 328 ? 21.082 -26.039 -46.465 1.00 36.78 328 THR A O 1
#

Foldseek 3Di:
DVLLCLCVVPVVPDCVVVPSLVVLVVVCVVVVVVLLPDDDDLVVLLVVLVSNLVSLVVRPPCSCVVVLLQQLSSNVDLVSLVVLLVVPVVVLQVQQLPPPDHDDDRSLSNNLNSCLNNLVLVSLVVSQVSHPQQDQSSQLSNLVSCVVVVNNVVSLVSLVVNQDPPCNVPDDLVSLVSNLVSCVVVVNNVVNCVPRLLPNQDDPALLSSLVSSCVSPVPDDSVVSLVVNCVVPPLQLSCLVNCVVVVVLVSNLVSLQDAPNALLVLLVVLVVCLQPPLVSSLSSLVSSLVQVVVVHHDVDDPVSNVSSVVSNVSSVVNVVVVVVVVPD

Secondary structure (DSSP, 8-state):
--GGGHHHHHTTS--TTSHHHHHHHHHHHHHHHHHHHS---HHHHHHHHHHHHHHHHH-SS-TTHHHHHTHHHHH-SHHHHHHHHHHHHHHHHHHHH-SSS----TTHHHHHHHHHHTT-HHHHHHHHHT-SS--HHHHHHHHHHHHHTT-HHHHHHHHHTTS-SS-TT---HHHHHHHHHHHHHTT-HHHHIIIIIHHH---SSHHHHHHHHHHH-TTS-HHHHHHHHHHHH--GGGGHHHHHHTT-HHHHHHHHTSTT--HHHHHHHHHHHTTT-HHHHHHHHHHHHHHHHTT-SSS--HHHHHHHHHHHHHHHHHHHHHHHTT--

Radius of gyration: 27.07 Å; chains: 1; bounding box: 59×50×79 Å